Protein AF-A0A8J7QAA8-F1 (afdb_monomer_lite)

Foldseek 3Di:
DPPPDDPLAVPEDDDDLPDALVRVLPDAGKYFCVSNCVRQVFDPVVVVVVQVVCVVVVHHCCQQQVWDDDPPTIMRGSVRNSVVCVVPPRDQFDDDPPPDAQQNLLVDQTKHFLVRNVVRDVDDSVVLVVVLVVDPPSCQQQVWDQDPVVRTIMGRSVNNLVNCLVVVPDDHPDPSHPDPPDPPPDD

Radius of gyration: 21.79 Å; chains: 1; bounding box: 46×36×86 Å

Sequence (187 aa):
MKTIFHDDEQISGGVDPDWGIEELLAQPGLFYAKDVVPILQLNSLTLKREAKKLETQGRDPYTVMGLRKLWTFWMIRMATFAPYYRAHLQPPFSRLPPGCDARRLWQMEQTYRLKDVCQVIAFKPYQLRNQAHYLANARETMGVYKDPVLGIFLVDMALFRAWVQRTGTVKLPAGLQPKATTPSVSA

Structure (mmCIF, N/CA/C/O backbone):
data_AF-A0A8J7QAA8-F1
#
_entry.id   AF-A0A8J7QAA8-F1
#
loop_
_atom_site.group_PDB
_atom_site.id
_atom_site.type_symbol
_atom_site.label_atom_id
_atom_site.label_alt_id
_atom_site.label_comp_id
_atom_site.label_asym_id
_atom_site.label_entity_id
_atom_site.label_seq_id
_atom_site.pdbx_PDB_ins_code
_atom_site.Cartn_x
_atom_site.Cartn_y
_atom_site.Cartn_z
_atom_site.occupancy
_atom_site.B_iso_or_equiv
_atom_site.auth_seq_id
_atom_site.auth_comp_id
_atom_site.auth_asym_id
_atom_site.auth_atom_id
_atom_site.pdbx_PDB_model_num
ATOM 1 N N . MET A 1 1 ? -17.229 6.171 33.507 1.00 37.78 1 MET A N 1
ATOM 2 C CA . MET A 1 1 ? -17.425 6.385 32.055 1.00 37.78 1 MET A CA 1
ATOM 3 C C . MET A 1 1 ? -18.166 5.176 31.506 1.00 37.78 1 MET A C 1
ATOM 5 O O . MET A 1 1 ? -17.618 4.087 31.578 1.00 37.78 1 MET A O 1
ATOM 9 N N . LYS A 1 2 ? -19.420 5.329 31.058 1.00 31.19 2 LYS A N 1
ATOM 10 C CA . LYS A 1 2 ? -20.138 4.255 30.354 1.00 31.19 2 LYS A CA 1
ATOM 11 C C . LYS A 1 2 ? -19.541 4.155 28.953 1.00 31.19 2 LYS A C 1
ATOM 13 O O . LYS A 1 2 ? -19.696 5.083 28.167 1.00 31.19 2 LYS A O 1
ATOM 18 N N . THR A 1 3 ? -18.830 3.073 28.667 1.00 43.44 3 THR A N 1
ATOM 19 C CA . THR A 1 3 ? -18.450 2.709 27.302 1.00 43.44 3 THR A CA 1
ATOM 20 C C . THR A 1 3 ? -19.753 2.452 26.554 1.00 43.44 3 THR A C 1
ATOM 22 O O . THR A 1 3 ? -20.452 1.486 26.852 1.00 43.44 3 THR A O 1
ATOM 25 N N . ILE A 1 4 ? -20.153 3.374 25.681 1.00 48.59 4 ILE A N 1
ATOM 26 C CA . ILE A 1 4 ? -21.295 3.160 24.795 1.00 48.59 4 ILE A CA 1
ATOM 27 C C . ILE A 1 4 ? -20.788 2.172 23.751 1.00 48.59 4 ILE A C 1
ATOM 29 O O . ILE A 1 4 ? -20.016 2.544 22.871 1.00 48.59 4 ILE A O 1
ATOM 33 N N . PHE A 1 5 ? -21.131 0.900 23.931 1.00 51.56 5 PHE A N 1
ATOM 34 C CA . PHE A 1 5 ? -20.954 -0.091 22.884 1.00 51.56 5 PHE A CA 1
ATOM 35 C C . PHE A 1 5 ? -21.982 0.252 21.801 1.00 51.56 5 PHE A C 1
ATOM 37 O O . PHE A 1 5 ? -23.177 0.286 22.089 1.00 51.56 5 PHE A O 1
ATOM 44 N N . HIS A 1 6 ? -21.529 0.587 20.596 1.00 59.62 6 HIS A N 1
ATOM 45 C CA . HIS A 1 6 ? -22.426 0.723 19.450 1.00 59.62 6 HIS A CA 1
ATOM 46 C C . HIS A 1 6 ? -22.886 -0.674 19.009 1.00 59.62 6 HIS A C 1
ATOM 48 O O . HIS A 1 6 ? -22.118 -1.626 19.134 1.00 59.62 6 HIS A O 1
ATOM 54 N N . ASP A 1 7 ? -24.110 -0.807 18.489 1.00 56.09 7 ASP A N 1
ATOM 55 C CA . ASP A 1 7 ? -24.704 -2.100 18.092 1.00 56.09 7 ASP A CA 1
ATOM 56 C C . ASP A 1 7 ? -23.798 -2.920 17.146 1.00 56.09 7 ASP A C 1
ATOM 58 O O . ASP A 1 7 ? -23.789 -4.150 17.170 1.00 56.09 7 ASP A O 1
ATOM 62 N N . ASP A 1 8 ? -22.939 -2.241 16.382 1.00 54.44 8 ASP A N 1
ATOM 63 C CA . ASP A 1 8 ? -21.956 -2.840 15.471 1.00 54.44 8 ASP A CA 1
ATOM 64 C C . ASP A 1 8 ? -20.854 -3.660 16.174 1.00 54.44 8 ASP A C 1
ATOM 66 O O . ASP A 1 8 ? -20.144 -4.435 15.532 1.00 54.44 8 ASP A O 1
ATOM 70 N N . GLU A 1 9 ? -20.671 -3.484 17.484 1.00 56.22 9 GLU A N 1
ATOM 71 C CA . GLU A 1 9 ? -19.635 -4.155 18.280 1.00 56.22 9 GLU A CA 1
ATOM 72 C C . GLU A 1 9 ? -19.973 -5.611 18.610 1.00 56.22 9 GLU A C 1
ATOM 74 O O . GLU A 1 9 ? -19.108 -6.346 19.086 1.00 56.22 9 GLU A O 1
ATOM 79 N N . GLN A 1 10 ? -21.204 -6.044 18.324 1.00 52.56 10 GLN A N 1
ATOM 80 C CA . GLN A 1 10 ? -21.623 -7.441 18.450 1.00 52.56 10 GLN A CA 1
ATOM 81 C C . GLN A 1 10 ? -21.189 -8.305 17.254 1.00 52.56 10 GLN A C 1
ATOM 83 O O . GLN A 1 10 ? -21.219 -9.531 17.345 1.00 52.56 10 GLN A O 1
ATOM 88 N N . ILE A 1 11 ? -20.718 -7.692 16.159 1.00 55.09 11 ILE A N 1
ATOM 89 C CA . ILE A 1 11 ? -20.211 -8.383 14.966 1.00 55.09 11 ILE A CA 1
ATOM 90 C C . ILE A 1 11 ? -18.679 -8.307 14.969 1.00 55.09 11 ILE A C 1
ATOM 92 O O . ILE A 1 11 ? -18.053 -7.540 14.236 1.00 55.09 11 ILE A O 1
ATOM 96 N N . SER A 1 12 ? -18.069 -9.093 15.855 1.00 57.97 12 SER A N 1
ATOM 97 C CA . SER A 1 12 ? -16.635 -9.393 15.840 1.00 57.97 12 SER A CA 1
ATOM 98 C C . SER A 1 12 ? -16.408 -10.581 14.901 1.00 57.97 12 SER A C 1
ATOM 100 O O . SER A 1 12 ? -16.477 -11.736 15.326 1.00 57.97 12 SER A O 1
ATOM 102 N N . GLY A 1 13 ? -16.177 -10.304 13.619 1.00 62.19 13 GLY A N 1
ATOM 103 C CA . GLY A 1 13 ? -15.837 -11.323 12.626 1.00 62.19 13 GLY A CA 1
ATOM 104 C C . GLY A 1 13 ? -14.353 -11.687 12.683 1.00 62.19 13 GLY A C 1
ATOM 105 O O . GLY A 1 13 ? -13.497 -10.812 12.830 1.00 62.19 13 GLY A O 1
ATOM 106 N N . GLY A 1 14 ? -14.026 -12.973 12.549 1.00 75.81 14 GLY A N 1
ATOM 107 C CA . GLY A 1 14 ? -12.663 -13.373 12.198 1.00 75.81 14 GLY A CA 1
ATOM 108 C C . GLY A 1 14 ? -12.309 -12.832 10.811 1.00 75.81 14 GLY A C 1
ATOM 109 O O . GLY A 1 14 ? -13.169 -12.780 9.934 1.00 75.81 14 GLY A O 1
ATOM 110 N N . VAL A 1 15 ? -11.062 -12.403 10.618 1.00 83.50 15 VAL A N 1
ATOM 111 C CA . VAL A 1 15 ? -10.554 -12.055 9.286 1.00 83.50 15 VAL A CA 1
ATOM 112 C C . VAL A 1 15 ? -10.037 -13.330 8.633 1.00 83.50 15 VAL A C 1
ATOM 114 O O . VAL A 1 15 ? -9.143 -13.970 9.188 1.00 83.50 15 VAL A O 1
ATOM 117 N N . ASP A 1 16 ? -10.573 -13.678 7.466 1.00 85.00 16 ASP A N 1
ATOM 118 C CA . ASP A 1 16 ? -9.983 -14.720 6.630 1.00 85.00 16 ASP A CA 1
ATOM 119 C C . ASP A 1 16 ? -8.707 -14.161 5.965 1.00 85.00 16 ASP A C 1
ATOM 121 O O . ASP A 1 16 ? -8.770 -13.124 5.291 1.00 85.00 16 ASP A O 1
ATOM 125 N N . PRO A 1 17 ? -7.528 -14.776 6.179 1.00 80.44 17 PRO A N 1
ATOM 126 C CA . PRO A 1 17 ? -6.280 -14.309 5.579 1.00 80.44 17 PRO A CA 1
ATOM 127 C C . PRO A 1 17 ? -6.261 -14.404 4.047 1.00 80.44 17 PRO A C 1
ATOM 129 O O . PRO A 1 17 ? -5.451 -13.709 3.425 1.00 80.44 17 PRO A O 1
ATOM 132 N N . ASP A 1 18 ? -7.129 -15.227 3.454 1.00 83.00 18 ASP A N 1
ATOM 133 C CA . ASP A 1 18 ? -7.214 -15.428 2.008 1.00 83.00 18 ASP A CA 1
ATOM 134 C C . ASP A 1 18 ? -8.118 -14.398 1.316 1.00 83.00 18 ASP A C 1
ATOM 136 O O . ASP A 1 18 ? -8.121 -14.308 0.083 1.00 83.00 18 ASP A O 1
ATOM 140 N N . TRP A 1 19 ? -8.830 -13.561 2.081 1.00 85.75 19 TRP A N 1
ATOM 141 C CA . TRP A 1 19 ? -9.664 -12.508 1.512 1.00 85.75 19 TRP A CA 1
ATOM 142 C C . TRP A 1 19 ? -8.873 -11.513 0.666 1.00 85.75 19 TRP A C 1
ATOM 144 O O . TRP A 1 19 ? -7.810 -10.994 1.033 1.00 85.75 19 TRP A O 1
ATOM 154 N N . GLY A 1 20 ? -9.476 -11.169 -0.473 1.00 84.81 20 GLY A N 1
ATOM 155 C CA . GLY A 1 20 ? -9.049 -10.032 -1.276 1.00 84.81 20 GLY A CA 1
ATOM 156 C C . GLY A 1 20 ? -9.302 -8.699 -0.561 1.00 84.81 20 GLY A C 1
ATOM 157 O O . GLY A 1 20 ? -10.107 -8.603 0.362 1.00 84.81 20 GLY A O 1
ATOM 158 N N . ILE A 1 21 ? -8.650 -7.626 -1.027 1.00 89.00 21 ILE A N 1
ATOM 159 C CA . ILE A 1 21 ? -8.848 -6.273 -0.472 1.00 89.00 21 ILE A CA 1
ATOM 160 C C . ILE A 1 21 ? -10.328 -5.875 -0.523 1.00 89.00 21 ILE A C 1
ATOM 162 O O . ILE A 1 21 ? -10.894 -5.514 0.501 1.00 89.00 21 ILE A O 1
ATOM 166 N N . GLU A 1 22 ? -10.970 -5.970 -1.689 1.00 89.62 22 GLU A N 1
ATOM 167 C CA . GLU A 1 22 ? -12.372 -5.550 -1.831 1.00 89.62 22 GLU A CA 1
ATOM 168 C C . GLU A 1 22 ? -13.344 -6.458 -1.076 1.00 89.62 22 GLU A C 1
ATOM 170 O O . GLU A 1 22 ? -14.346 -5.974 -0.559 1.00 89.62 22 GLU A O 1
ATOM 175 N N . GLU A 1 23 ? -13.024 -7.746 -0.958 1.00 90.19 23 GLU A N 1
ATOM 176 C CA . GLU A 1 23 ? -13.816 -8.695 -0.179 1.00 90.19 23 GLU A CA 1
ATOM 177 C C . GLU A 1 23 ? -13.782 -8.351 1.310 1.00 90.19 23 GLU A C 1
ATOM 179 O O . GLU A 1 23 ? -14.838 -8.258 1.933 1.00 90.19 23 GLU A O 1
ATOM 184 N N . LEU A 1 24 ? -12.595 -8.064 1.858 1.00 91.69 24 LEU A N 1
ATOM 185 C CA . LEU A 1 24 ? -12.433 -7.593 3.233 1.00 91.69 24 LEU A CA 1
ATOM 186 C C . LEU A 1 24 ? -13.161 -6.262 3.465 1.00 91.69 24 LEU A C 1
ATOM 188 O O . LEU A 1 24 ? -13.844 -6.095 4.472 1.00 91.69 24 LEU A O 1
ATOM 192 N N . LEU A 1 25 ? -13.024 -5.307 2.540 1.00 92.50 25 LEU A N 1
ATOM 193 C CA . LEU A 1 25 ? -13.658 -3.989 2.645 1.00 92.50 25 LEU A CA 1
ATOM 194 C C . LEU A 1 25 ? -15.189 -4.036 2.508 1.00 92.50 25 LEU A C 1
ATOM 196 O O . LEU A 1 25 ? -15.854 -3.071 2.885 1.00 92.50 25 LEU A O 1
ATOM 200 N N . ALA A 1 26 ? -15.745 -5.117 1.956 1.00 91.81 26 ALA A N 1
ATOM 201 C CA . ALA A 1 26 ? -17.183 -5.344 1.863 1.00 91.81 26 ALA A CA 1
ATOM 202 C C . ALA A 1 26 ? -17.776 -5.980 3.132 1.00 91.81 26 ALA A C 1
ATOM 204 O O . ALA A 1 26 ? -18.996 -5.958 3.301 1.00 91.81 26 ALA A O 1
ATOM 205 N N . GLN A 1 27 ? -16.946 -6.527 4.030 1.00 90.12 27 GLN A N 1
ATOM 206 C CA . GLN A 1 27 ? -17.438 -7.193 5.233 1.00 90.12 27 GLN A CA 1
ATOM 207 C C . GLN A 1 27 ? -18.044 -6.193 6.226 1.00 90.12 27 GLN A C 1
ATOM 209 O O . GLN A 1 27 ? -17.398 -5.197 6.566 1.00 90.12 27 GLN A O 1
ATOM 214 N N . PRO A 1 28 ? -19.253 -6.446 6.754 1.00 86.62 28 PRO A N 1
ATOM 215 C CA . PRO A 1 28 ? -19.789 -5.662 7.856 1.00 86.62 28 PRO A CA 1
ATOM 216 C C . PRO A 1 28 ? -19.091 -6.030 9.177 1.00 86.62 28 PRO A C 1
ATOM 218 O O . PRO A 1 28 ? -18.699 -7.176 9.386 1.00 86.62 28 PRO A O 1
ATOM 221 N N . GLY A 1 29 ? -18.980 -5.068 10.097 1.00 87.81 29 GLY A N 1
ATOM 222 C CA . GLY A 1 29 ? -18.570 -5.323 11.485 1.00 87.81 29 GLY A CA 1
ATOM 223 C C . GLY A 1 29 ? -17.286 -4.628 11.942 1.00 87.81 29 GLY A C 1
ATOM 224 O O . GLY A 1 29 ? -16.773 -3.701 11.298 1.00 87.81 29 GLY A O 1
ATOM 225 N N . LEU A 1 30 ? -16.808 -5.065 13.111 1.00 90.00 30 LEU A N 1
ATOM 226 C CA . LEU A 1 30 ? -15.579 -4.606 13.753 1.00 90.00 30 LEU A CA 1
ATOM 227 C C . LEU A 1 30 ? -14.487 -5.672 13.652 1.00 90.00 30 LEU A C 1
ATOM 229 O O . LEU A 1 30 ? -14.670 -6.814 14.064 1.00 90.00 30 LEU A O 1
ATOM 233 N N . PHE A 1 31 ? -13.306 -5.253 13.208 1.00 91.50 31 PHE A N 1
ATOM 234 C CA . PHE A 1 31 ? -12.151 -6.127 13.032 1.00 91.50 31 PHE A CA 1
ATOM 235 C C . PHE A 1 31 ? -10.932 -5.583 13.765 1.00 91.50 31 PHE A C 1
ATOM 237 O O . PHE A 1 31 ? -10.758 -4.370 13.914 1.00 91.50 31 PHE A O 1
ATOM 244 N N . TYR A 1 32 ? -10.039 -6.468 14.197 1.00 91.50 32 TYR A N 1
ATOM 245 C CA . TYR A 1 32 ? -8.764 -6.041 14.751 1.00 91.50 32 TYR A CA 1
ATOM 246 C C . TYR A 1 32 ? -7.878 -5.447 13.656 1.00 91.50 32 TYR A C 1
ATOM 248 O O . TYR A 1 32 ? -7.625 -6.060 12.619 1.00 91.50 32 TYR A O 1
ATOM 256 N N . ALA A 1 33 ? -7.301 -4.277 13.927 1.00 92.12 33 ALA A N 1
ATOM 257 C CA . ALA A 1 33 ? -6.393 -3.626 12.990 1.00 92.12 33 ALA A CA 1
ATOM 258 C C . ALA A 1 33 ? -5.182 -4.508 12.644 1.00 92.12 33 ALA A C 1
ATOM 260 O O . ALA A 1 33 ? -4.702 -4.457 11.518 1.00 92.12 33 ALA A O 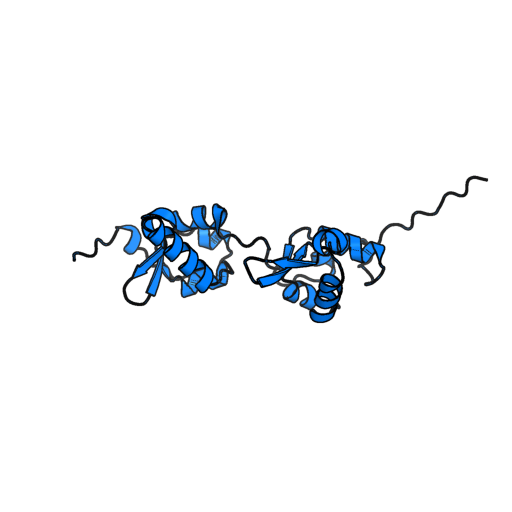1
ATOM 261 N N . LYS A 1 34 ? -4.700 -5.335 13.585 1.00 90.56 34 LYS A N 1
ATOM 262 C CA . LYS A 1 34 ? -3.580 -6.265 13.345 1.00 90.56 34 LYS A CA 1
ATOM 263 C C . LYS A 1 34 ? -3.865 -7.293 12.241 1.00 90.56 34 LYS A C 1
ATOM 265 O O . LYS A 1 34 ? -2.912 -7.721 11.602 1.00 90.56 34 LYS A O 1
ATOM 270 N N . ASP A 1 35 ? -5.132 -7.623 12.003 1.00 91.12 35 ASP A N 1
ATOM 271 C CA . ASP A 1 35 ? -5.543 -8.646 11.040 1.00 91.12 35 ASP A CA 1
ATOM 272 C C . ASP A 1 35 ? -5.929 -7.997 9.695 1.00 91.12 35 ASP A C 1
ATOM 274 O O . ASP A 1 35 ? -5.596 -8.5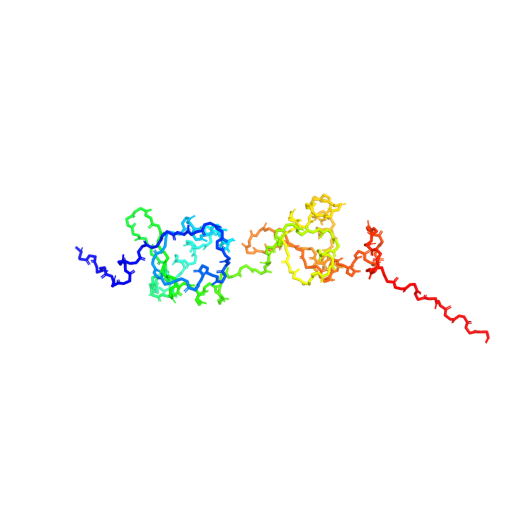01 8.627 1.00 91.12 35 ASP A O 1
ATOM 278 N N . VAL A 1 36 ? -6.517 -6.795 9.736 1.00 91.75 36 VAL A N 1
ATOM 279 C CA . VAL A 1 36 ? -6.887 -6.003 8.545 1.00 91.75 36 VAL A CA 1
ATOM 280 C C . VAL A 1 36 ? -5.674 -5.371 7.851 1.00 91.75 36 VAL A C 1
ATOM 282 O O . VAL A 1 36 ? -5.551 -5.398 6.625 1.00 91.75 36 VAL A O 1
ATOM 285 N N . VAL A 1 37 ? -4.766 -4.767 8.624 1.00 90.81 37 VAL A N 1
ATOM 286 C CA . VAL A 1 37 ? -3.637 -3.979 8.097 1.00 90.81 37 VAL A CA 1
ATOM 287 C C . VAL A 1 37 ? -2.744 -4.775 7.132 1.00 90.81 37 VAL A C 1
ATOM 289 O O . VAL A 1 37 ? -2.412 -4.225 6.075 1.00 90.81 37 VAL A O 1
ATOM 292 N N . PRO A 1 38 ? -2.365 -6.038 7.420 1.00 87.12 38 PRO A N 1
ATOM 293 C CA . PRO A 1 38 ? -1.566 -6.843 6.501 1.00 87.12 38 PRO A CA 1
ATOM 294 C C . PRO A 1 38 ? -2.242 -7.068 5.145 1.00 87.12 38 PRO A C 1
ATOM 296 O O . PRO A 1 38 ? -1.579 -6.924 4.114 1.00 87.12 38 PRO A O 1
ATOM 299 N N . ILE A 1 39 ? -3.546 -7.369 5.121 1.00 88.62 39 ILE A N 1
ATOM 300 C CA . ILE A 1 39 ? -4.307 -7.614 3.883 1.00 88.62 39 ILE A CA 1
ATOM 301 C C . ILE A 1 39 ? -4.354 -6.340 3.037 1.00 88.62 39 ILE A C 1
ATOM 303 O O . ILE A 1 39 ? -3.973 -6.356 1.865 1.00 88.62 39 ILE A O 1
ATOM 307 N N . LEU A 1 40 ? -4.682 -5.209 3.667 1.00 88.06 40 LEU A N 1
ATOM 308 C CA . LEU A 1 40 ? -4.756 -3.898 3.013 1.00 88.06 40 LEU A CA 1
ATOM 309 C C . LEU A 1 40 ? -3.395 -3.273 2.686 1.00 88.06 40 LEU A C 1
ATOM 311 O O . LEU A 1 40 ? -3.342 -2.188 2.104 1.00 88.06 40 LEU A O 1
ATOM 315 N N . GLN A 1 41 ? -2.299 -3.946 3.055 1.00 80.50 41 GLN A N 1
ATOM 316 C CA . GLN A 1 41 ? -0.918 -3.488 2.869 1.00 80.50 41 GLN A CA 1
ATOM 317 C C . GLN A 1 41 ? -0.638 -2.126 3.498 1.00 80.50 41 GLN A C 1
ATOM 319 O O . GLN A 1 41 ? 0.207 -1.361 3.028 1.00 80.50 41 GLN A O 1
ATOM 324 N N . LEU A 1 42 ? -1.347 -1.830 4.579 1.00 84.44 42 LEU A N 1
ATOM 325 C CA . LEU A 1 42 ? -1.135 -0.615 5.330 1.00 84.44 42 LEU A CA 1
ATOM 326 C C . LEU A 1 42 ? 0.064 -0.776 6.257 1.00 84.44 42 LEU A C 1
ATOM 328 O O . LEU A 1 42 ? 0.479 -1.872 6.633 1.00 84.44 42 LEU A O 1
ATOM 332 N N . ASN A 1 43 ? 0.608 0.359 6.668 1.00 82.81 43 ASN A N 1
ATOM 333 C CA . ASN A 1 43 ? 1.516 0.406 7.795 1.00 82.81 43 ASN A CA 1
ATOM 334 C C . ASN A 1 43 ? 0.714 0.804 9.039 1.00 82.81 43 ASN A C 1
ATOM 336 O O . ASN A 1 43 ? 0.115 1.880 9.073 1.00 82.81 43 ASN A O 1
ATOM 340 N N . SER A 1 44 ? 0.738 -0.033 10.081 1.00 85.88 44 SER A N 1
ATOM 341 C CA . SER A 1 44 ? 0.076 0.247 11.364 1.00 85.88 44 SER A CA 1
ATOM 342 C C . SER A 1 44 ? 0.481 1.598 11.961 1.00 85.88 44 SER A C 1
ATOM 344 O O . SER A 1 44 ? -0.319 2.237 12.639 1.00 85.88 44 SER A O 1
ATOM 346 N N . LEU A 1 45 ? 1.718 2.048 11.730 1.00 85.06 45 LEU A N 1
ATOM 347 C CA . LEU A 1 45 ? 2.190 3.356 12.177 1.00 85.06 45 LEU A CA 1
ATOM 348 C C . LEU A 1 45 ? 1.524 4.493 11.396 1.00 85.06 45 LEU A C 1
ATOM 350 O O . LEU A 1 45 ? 1.119 5.478 12.006 1.00 85.06 45 LEU A O 1
ATOM 354 N N . THR A 1 46 ? 1.385 4.354 10.076 1.00 83.25 46 THR A N 1
ATOM 355 C CA . THR A 1 46 ? 0.685 5.332 9.227 1.00 83.25 46 THR A CA 1
ATOM 356 C C . THR A 1 46 ? -0.778 5.441 9.636 1.00 83.25 46 THR A C 1
ATOM 358 O O . THR A 1 46 ? -1.260 6.543 9.868 1.00 83.25 46 THR A O 1
ATOM 361 N N . LEU A 1 47 ? -1.444 4.302 9.848 1.00 90.00 47 LEU A N 1
ATOM 362 C CA . LEU A 1 47 ? -2.830 4.262 10.313 1.00 90.00 47 LEU A CA 1
ATOM 363 C C . LEU A 1 47 ? -3.015 5.023 11.640 1.00 90.00 47 LEU A C 1
ATOM 365 O O . LEU A 1 47 ? -3.913 5.849 11.773 1.00 90.00 47 LEU A O 1
ATOM 369 N N . LYS A 1 48 ? -2.119 4.797 12.611 1.00 90.44 48 LYS A N 1
ATOM 370 C CA . LYS A 1 48 ? -2.136 5.500 13.906 1.00 90.44 48 LYS A CA 1
ATOM 371 C C . LYS A 1 48 ? -1.813 6.992 13.782 1.00 90.44 48 LYS A C 1
ATOM 373 O O . LYS A 1 48 ? -2.338 7.789 14.554 1.00 90.44 48 LYS A O 1
ATOM 378 N N . ARG A 1 49 ? -0.938 7.380 12.848 1.00 90.44 49 ARG A N 1
ATOM 379 C CA . ARG A 1 49 ? -0.602 8.791 12.595 1.00 90.44 49 ARG A CA 1
ATOM 380 C C . ARG A 1 49 ? -1.796 9.557 12.039 1.00 90.44 49 ARG A C 1
ATOM 382 O O . ARG A 1 49 ? -2.051 10.656 12.518 1.00 90.44 49 ARG A O 1
ATOM 389 N N . GLU A 1 50 ? -2.538 8.974 11.101 1.00 90.88 50 GLU A N 1
ATOM 390 C CA . GLU A 1 50 ? -3.752 9.601 10.562 1.00 90.88 50 GLU A CA 1
ATOM 391 C C . GLU A 1 50 ? -4.838 9.749 11.632 1.00 90.88 50 GLU A C 1
ATOM 393 O O . GLU A 1 50 ? -5.427 10.819 11.762 1.00 90.88 50 GLU A O 1
ATOM 398 N N . ALA A 1 51 ? -5.021 8.742 12.490 1.00 92.62 51 ALA A N 1
ATOM 399 C CA . ALA A 1 51 ? -5.928 8.858 13.631 1.00 92.62 51 ALA A CA 1
ATOM 400 C C . ALA A 1 51 ? -5.530 10.004 14.572 1.00 92.62 51 ALA A C 1
ATOM 402 O O . ALA A 1 51 ? -6.343 10.870 14.879 1.00 92.62 51 ALA A O 1
ATOM 403 N N . LYS A 1 52 ? -4.249 10.077 14.954 1.00 92.81 52 LYS A N 1
ATOM 404 C CA . LYS A 1 52 ? -3.739 11.164 15.800 1.00 92.81 52 LYS A CA 1
ATOM 405 C C . LYS A 1 52 ? -3.909 12.538 15.144 1.00 92.81 52 LYS A C 1
ATOM 407 O O . LYS A 1 52 ? -4.193 13.518 15.825 1.00 92.81 52 LYS A O 1
ATOM 412 N N . LYS A 1 53 ? -3.743 12.628 13.823 1.00 93.44 53 LYS A N 1
ATOM 413 C CA . LYS A 1 53 ? -3.956 13.865 13.066 1.00 93.44 53 LYS A CA 1
ATOM 414 C C . LYS A 1 53 ? -5.416 14.319 13.144 1.00 93.44 53 LYS A C 1
ATOM 416 O O . LYS A 1 53 ? -5.659 15.499 13.383 1.00 93.44 53 LYS A O 1
ATOM 421 N N . LEU A 1 54 ? -6.373 13.401 13.015 1.00 94.31 54 LEU A N 1
ATOM 422 C CA . LEU A 1 54 ? -7.796 13.708 13.197 1.00 94.31 54 LEU A CA 1
ATOM 423 C C . LEU A 1 54 ? -8.091 14.205 14.619 1.00 94.31 54 LEU A C 1
ATOM 425 O O . LEU A 1 54 ? -8.736 15.243 14.768 1.00 94.31 54 LEU A O 1
ATOM 429 N N . GLU A 1 55 ? -7.534 13.554 15.644 1.00 93.12 55 GLU A N 1
ATOM 430 C CA . GLU A 1 55 ? -7.678 13.994 17.041 1.00 93.12 55 GLU A CA 1
ATOM 431 C C . GLU A 1 55 ? -7.149 15.420 17.240 1.00 93.12 55 GLU A C 1
ATOM 433 O O . GLU A 1 55 ? -7.825 16.256 17.836 1.00 93.12 55 GLU A O 1
ATOM 438 N N . THR A 1 56 ? -5.973 15.745 16.684 1.00 94.50 56 THR A N 1
ATOM 439 C CA . THR A 1 56 ? -5.416 17.110 16.763 1.00 94.50 56 THR A CA 1
ATOM 440 C C . THR A 1 56 ? -6.258 18.157 16.033 1.00 94.50 56 THR A C 1
ATOM 442 O O . THR A 1 56 ? -6.170 19.338 16.351 1.00 94.50 56 THR A O 1
ATOM 445 N N . GLN A 1 57 ? -7.090 17.736 15.078 1.00 94.75 57 GLN A N 1
ATOM 446 C CA . GLN A 1 57 ? -8.053 18.588 14.376 1.00 94.75 57 GLN A CA 1
ATOM 447 C C . GLN A 1 57 ? -9.407 18.672 15.103 1.00 94.75 57 GLN A C 1
ATOM 449 O O . GLN A 1 57 ? -10.350 19.246 14.562 1.00 94.75 57 GLN A O 1
ATOM 454 N N . GLY A 1 58 ? -9.536 18.080 16.296 1.00 93.62 58 GLY A N 1
ATOM 455 C CA . GLY A 1 58 ? -10.789 18.029 17.051 1.00 93.62 58 GLY A CA 1
ATOM 456 C C . GLY A 1 58 ? -11.830 17.073 16.462 1.00 93.62 58 GLY A C 1
ATOM 457 O O . GLY A 1 58 ? -13.008 17.169 16.798 1.00 93.62 58 GLY A O 1
ATOM 458 N N . ARG A 1 59 ? -11.424 16.163 15.567 1.00 94.62 59 ARG A N 1
ATOM 459 C CA . ARG A 1 59 ? -12.306 15.175 14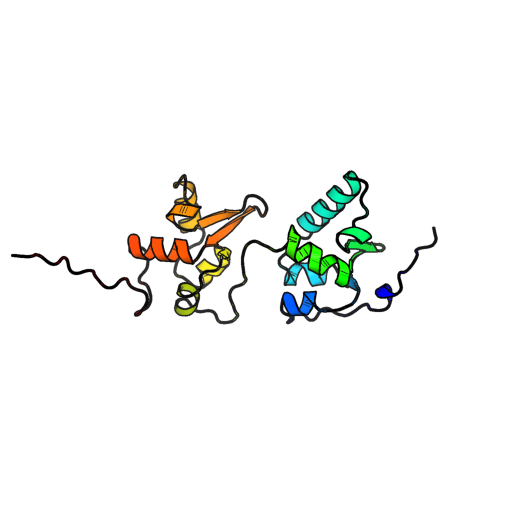.937 1.00 94.62 59 ARG A CA 1
ATOM 460 C C . ARG A 1 59 ? -12.094 13.808 15.573 1.00 94.62 59 ARG A C 1
ATOM 462 O O . ARG A 1 59 ? -10.960 13.365 15.723 1.00 94.62 59 ARG A O 1
ATOM 469 N N . ASP A 1 60 ? -13.184 13.117 15.885 1.00 92.44 60 ASP A N 1
ATOM 470 C CA . ASP A 1 60 ? -13.124 11.752 16.407 1.00 92.44 60 ASP A CA 1
ATOM 471 C C . ASP A 1 60 ? -12.719 10.750 15.299 1.00 92.44 60 ASP A C 1
ATOM 473 O O . ASP A 1 60 ? -13.447 10.609 14.305 1.00 92.44 60 ASP A O 1
ATOM 477 N N . PRO A 1 61 ? -11.586 10.028 15.439 1.00 94.19 61 PRO A N 1
ATOM 478 C CA . PRO A 1 61 ? -11.160 9.024 14.467 1.00 94.19 61 PRO A CA 1
ATOM 479 C C . PRO A 1 61 ? -12.184 7.906 14.273 1.00 94.19 61 PRO A C 1
ATOM 481 O O . PRO A 1 61 ? -12.312 7.381 13.166 1.00 94.19 61 PRO A O 1
ATOM 484 N N . TYR A 1 62 ? -12.951 7.551 15.304 1.00 92.56 62 TYR A N 1
ATOM 485 C CA . TYR A 1 62 ? -13.931 6.481 15.164 1.00 92.56 62 TYR A CA 1
ATOM 486 C C . TYR A 1 62 ? -15.056 6.884 14.211 1.00 92.56 62 TYR A C 1
ATOM 488 O O . TYR A 1 62 ? -15.391 6.140 13.291 1.00 92.56 62 TYR A O 1
ATOM 496 N N . THR A 1 63 ? -15.567 8.103 14.363 1.00 92.81 63 THR A N 1
ATOM 497 C CA . THR A 1 63 ? -16.610 8.661 13.497 1.00 92.81 63 THR A CA 1
ATOM 498 C C . THR A 1 63 ? -16.125 8.905 12.063 1.00 92.81 63 THR A C 1
ATOM 500 O O . THR A 1 63 ? -16.885 8.708 11.118 1.00 92.81 63 THR A O 1
ATOM 503 N N . VAL A 1 64 ? -14.872 9.336 11.873 1.00 94.25 64 VAL A N 1
ATOM 504 C CA . VAL A 1 64 ? -14.369 9.760 10.551 1.00 94.25 64 VAL A CA 1
ATOM 505 C C . VAL A 1 64 ? -13.722 8.630 9.758 1.00 94.25 64 VAL A C 1
ATOM 507 O O . VAL A 1 64 ? -13.986 8.492 8.567 1.00 94.25 64 VAL A O 1
ATOM 510 N N . MET A 1 65 ? -12.846 7.854 10.394 1.00 94.94 65 MET A N 1
ATOM 511 C CA . MET A 1 65 ? -12.088 6.787 9.738 1.00 94.94 65 MET A CA 1
ATOM 512 C C . MET A 1 65 ? -12.507 5.395 10.208 1.00 94.94 65 MET A C 1
ATOM 514 O O . MET A 1 65 ? -11.967 4.416 9.718 1.00 94.94 65 MET A O 1
ATOM 518 N N . GLY A 1 66 ? -13.429 5.262 11.165 1.00 93.88 66 GLY A N 1
ATOM 519 C CA . GLY A 1 66 ? -13.813 3.954 11.696 1.00 93.88 66 GLY A CA 1
ATOM 520 C C . GLY A 1 66 ? -12.752 3.318 12.590 1.00 93.88 66 GLY A C 1
ATOM 521 O O . GLY A 1 66 ? -12.828 2.122 12.842 1.00 93.88 66 GLY A O 1
ATOM 522 N N . LEU A 1 67 ? -11.748 4.062 13.063 1.00 94.69 67 LEU A N 1
ATOM 523 C CA . LEU A 1 67 ? -10.676 3.517 13.898 1.00 94.69 67 LEU A CA 1
ATOM 524 C C . LEU A 1 67 ? -10.839 3.962 15.344 1.00 94.69 67 LEU A C 1
ATOM 526 O O . LEU A 1 67 ? -10.971 5.149 15.620 1.00 94.69 67 LEU A O 1
ATOM 530 N N . ARG A 1 68 ? -10.725 3.024 16.282 1.00 91.19 68 ARG A N 1
ATOM 531 C CA . ARG A 1 68 ? -10.636 3.355 17.707 1.00 91.19 68 ARG A CA 1
ATOM 532 C C . ARG A 1 68 ? -9.736 2.402 18.465 1.00 91.19 68 ARG A C 1
ATOM 534 O O . ARG A 1 68 ? -9.470 1.283 18.024 1.00 91.19 68 ARG A O 1
ATOM 541 N N . LYS A 1 69 ? -9.323 2.829 19.652 1.00 89.56 69 LYS A N 1
ATOM 542 C CA . LYS A 1 69 ? -8.652 1.966 20.615 1.00 89.56 69 LYS A CA 1
ATOM 543 C C . LYS A 1 69 ? -9.680 1.398 21.592 1.00 89.56 69 LYS A C 1
ATOM 545 O O . LYS A 1 69 ? -10.307 2.147 22.333 1.00 89.56 69 LYS A O 1
ATOM 550 N N . LEU A 1 70 ? -9.833 0.078 21.596 1.00 84.62 70 LEU A N 1
ATOM 551 C CA . LEU A 1 70 ? -10.632 -0.658 22.567 1.00 84.62 70 LEU A CA 1
ATOM 552 C C . LEU A 1 70 ? -9.665 -1.405 23.491 1.00 84.62 70 LEU A C 1
ATOM 554 O O . LEU A 1 70 ? -9.015 -2.367 23.082 1.00 84.62 70 LEU A O 1
ATOM 558 N N . TRP A 1 71 ? -9.543 -0.929 24.733 1.00 82.44 71 TRP A N 1
ATOM 559 C CA . TRP A 1 71 ? -8.595 -1.443 25.728 1.00 82.44 71 TRP A CA 1
ATOM 560 C C . TRP A 1 71 ? -7.143 -1.339 25.229 1.00 82.44 71 TRP A C 1
ATOM 562 O O . TRP A 1 71 ? -6.587 -0.243 25.118 1.00 82.44 71 TRP A O 1
ATOM 572 N N . THR A 1 72 ? -6.517 -2.469 24.910 1.00 85.94 72 THR A N 1
ATOM 573 C CA . THR A 1 72 ? -5.152 -2.559 24.380 1.00 85.94 72 THR A CA 1
ATOM 574 C C . THR A 1 72 ? -5.116 -2.696 22.858 1.00 85.94 72 THR A C 1
ATOM 576 O O . THR A 1 72 ? -4.057 -2.506 22.257 1.00 85.94 72 THR A O 1
ATOM 579 N N . PHE A 1 73 ? -6.256 -2.964 22.219 1.00 87.44 73 PHE A N 1
ATOM 580 C CA . PHE A 1 73 ? -6.338 -3.282 20.800 1.00 87.44 73 PHE A CA 1
ATOM 581 C C . PHE A 1 73 ? -6.888 -2.120 19.978 1.00 87.44 73 PHE A C 1
ATOM 583 O O . PHE A 1 73 ? -7.693 -1.314 20.436 1.00 87.44 73 PHE A O 1
ATOM 590 N N . TRP A 1 74 ? -6.438 -2.041 18.731 1.00 91.62 74 TRP A N 1
ATOM 591 C CA . TRP A 1 74 ? -6.998 -1.129 17.743 1.00 91.62 74 TRP A CA 1
ATOM 592 C C . TRP A 1 74 ? -8.048 -1.872 16.932 1.00 91.62 74 TRP A C 1
ATOM 594 O O . TRP A 1 74 ? -7.763 -2.951 16.410 1.00 91.62 74 TRP A O 1
ATOM 604 N N . MET A 1 75 ? -9.233 -1.283 16.836 1.00 91.31 75 MET A N 1
ATOM 605 C CA . MET A 1 75 ? -10.386 -1.845 16.147 1.00 91.31 75 MET A CA 1
ATOM 606 C C . MET A 1 75 ? -10.763 -0.967 14.961 1.00 91.31 75 MET A C 1
ATOM 608 O O . MET A 1 75 ? -10.722 0.261 15.064 1.00 91.31 75 MET A O 1
ATOM 612 N N . ILE A 1 76 ? -11.149 -1.612 13.867 1.00 93.50 76 ILE A N 1
ATOM 613 C CA . ILE A 1 76 ? -11.584 -1.004 12.616 1.00 93.50 76 ILE A CA 1
ATOM 614 C C . ILE A 1 76 ? -13.049 -1.370 12.385 1.00 93.50 76 ILE A C 1
ATOM 616 O O . ILE A 1 76 ? -13.376 -2.543 12.229 1.00 93.50 76 ILE A O 1
ATOM 620 N N . ARG A 1 77 ? -13.920 -0.365 12.340 1.00 92.75 77 ARG A N 1
ATOM 621 C CA . ARG A 1 77 ? -15.311 -0.469 11.896 1.00 92.75 77 ARG A CA 1
ATOM 622 C C . ARG A 1 77 ? -15.339 -0.358 10.378 1.00 92.75 77 ARG A C 1
ATOM 624 O O . ARG A 1 77 ? -15.171 0.737 9.836 1.00 92.75 77 ARG A O 1
ATOM 631 N N . MET A 1 78 ? -15.555 -1.478 9.694 1.00 92.00 78 MET A N 1
ATOM 632 C CA . MET A 1 78 ? -15.351 -1.551 8.245 1.00 92.00 78 MET A CA 1
ATOM 633 C C . MET A 1 78 ? -16.302 -0.637 7.459 1.00 92.00 78 MET A C 1
ATOM 635 O O . MET A 1 78 ? -15.875 -0.001 6.501 1.00 92.00 78 MET A O 1
ATOM 639 N N . ALA A 1 79 ? -17.544 -0.460 7.926 1.00 91.25 79 ALA A N 1
ATOM 640 C CA . ALA A 1 79 ? -18.536 0.415 7.291 1.00 91.25 79 ALA A CA 1
ATOM 641 C C . ALA A 1 79 ? -18.052 1.870 7.117 1.00 91.25 79 ALA A C 1
ATOM 643 O O . ALA A 1 79 ? -18.318 2.501 6.097 1.00 91.25 79 ALA A O 1
ATOM 644 N N . THR A 1 80 ? -17.313 2.398 8.096 1.00 93.88 80 THR A N 1
ATOM 645 C CA . THR A 1 80 ? -16.734 3.751 8.041 1.00 93.88 80 THR A CA 1
ATOM 646 C C . THR A 1 80 ? -15.323 3.728 7.457 1.00 93.88 80 THR A C 1
ATOM 648 O O . THR A 1 80 ? -14.931 4.624 6.711 1.00 93.88 80 THR A O 1
ATOM 651 N N . PHE A 1 81 ? -14.552 2.690 7.771 1.00 94.88 81 PHE A N 1
ATOM 652 C CA . PHE A 1 81 ? -13.162 2.594 7.358 1.00 94.88 81 PHE A CA 1
ATOM 653 C C . PHE A 1 81 ? -12.994 2.327 5.863 1.00 94.88 81 PHE A C 1
ATOM 655 O O . PHE A 1 81 ? -12.102 2.903 5.255 1.00 94.88 81 PHE A O 1
ATOM 662 N N . ALA A 1 82 ? -13.838 1.504 5.241 1.00 93.69 82 ALA A N 1
ATOM 663 C CA . ALA A 1 82 ? -13.723 1.165 3.826 1.00 93.69 82 ALA A CA 1
ATOM 664 C C . ALA A 1 82 ? -13.790 2.378 2.878 1.00 93.69 82 ALA A C 1
ATOM 666 O O . ALA A 1 82 ? -12.884 2.521 2.049 1.00 93.69 82 ALA A O 1
ATOM 667 N N . PRO A 1 83 ? -14.784 3.286 2.971 1.00 94.06 83 PRO A N 1
ATOM 668 C CA . PRO A 1 83 ? -14.782 4.492 2.144 1.00 94.06 83 PRO A CA 1
ATOM 669 C C . PRO A 1 83 ? -13.594 5.408 2.468 1.00 94.06 83 PRO A C 1
ATOM 671 O O . PRO A 1 83 ? -12.965 5.932 1.549 1.00 94.06 83 PRO A O 1
ATOM 674 N N . TYR A 1 84 ? -13.225 5.546 3.747 1.00 94.00 84 TYR A N 1
ATOM 675 C CA . TYR A 1 84 ? -12.064 6.341 4.153 1.00 94.00 84 TYR A CA 1
ATOM 676 C C . TYR A 1 84 ? -10.754 5.781 3.576 1.00 94.00 84 TYR A C 1
ATOM 678 O O . TYR A 1 84 ? -9.915 6.530 3.080 1.00 94.00 84 TYR A O 1
ATOM 686 N N . TYR A 1 85 ? -10.585 4.457 3.596 1.00 92.94 85 TYR A N 1
ATOM 687 C CA . TYR A 1 85 ? -9.432 3.767 3.034 1.00 92.94 85 TYR A CA 1
ATOM 688 C C . TYR A 1 85 ? -9.300 4.058 1.545 1.00 92.94 85 TYR A C 1
ATOM 690 O O . TYR A 1 85 ? -8.251 4.536 1.123 1.00 92.94 85 TYR A O 1
ATOM 698 N N . ARG A 1 86 ? -10.368 3.845 0.768 1.00 89.25 86 ARG A N 1
ATOM 699 C CA . ARG A 1 86 ? -10.365 4.099 -0.681 1.00 89.25 86 ARG A CA 1
ATOM 700 C C . ARG A 1 86 ? -10.033 5.556 -1.009 1.00 89.25 86 ARG A C 1
ATOM 702 O O . ARG A 1 86 ? -9.308 5.819 -1.959 1.00 89.25 86 ARG A O 1
ATOM 709 N N . A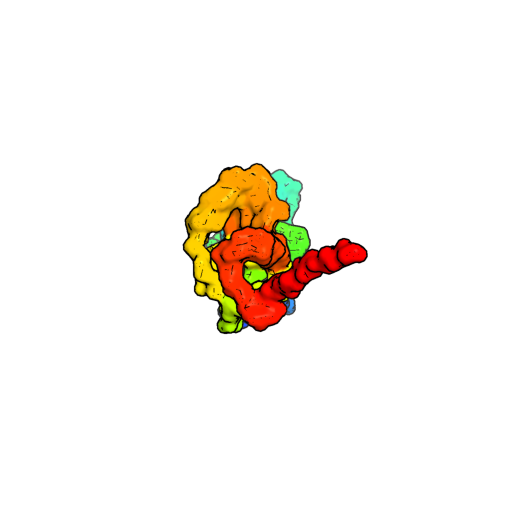LA A 1 87 ? -10.523 6.498 -0.204 1.00 88.69 87 ALA A N 1
ATOM 710 C CA . ALA A 1 87 ? -10.300 7.922 -0.434 1.00 88.69 87 ALA A CA 1
ATOM 711 C C . ALA A 1 87 ? -8.911 8.423 0.006 1.00 88.69 87 ALA A C 1
ATOM 713 O O . ALA A 1 87 ? -8.395 9.376 -0.579 1.00 88.69 87 ALA A O 1
ATOM 714 N N . HIS A 1 88 ? -8.319 7.838 1.054 1.00 88.19 88 HIS A N 1
ATOM 715 C CA . HIS A 1 88 ? -7.186 8.467 1.749 1.00 88.19 88 HIS A CA 1
ATOM 716 C C . HIS A 1 88 ? -6.001 7.550 2.049 1.00 88.19 88 HIS A C 1
ATOM 718 O O . HIS A 1 88 ? -4.889 8.048 2.216 1.00 88.19 88 HIS A O 1
ATOM 724 N N . LEU A 1 89 ? -6.214 6.239 2.167 1.00 87.31 89 LEU A N 1
ATOM 725 C CA . LEU A 1 89 ? -5.188 5.304 2.648 1.00 87.31 89 LEU A CA 1
ATOM 726 C C . LEU A 1 89 ? -4.792 4.244 1.621 1.00 87.31 89 LEU A C 1
ATOM 728 O O . LEU A 1 89 ? -3.792 3.555 1.836 1.00 87.31 89 LEU A O 1
ATOM 732 N N . GLN A 1 90 ? -5.561 4.081 0.544 1.00 83.69 90 GLN A N 1
ATOM 733 C CA . GLN A 1 90 ? -5.298 3.081 -0.477 1.00 83.69 90 GLN A CA 1
ATOM 734 C C . GLN A 1 90 ? -3.896 3.306 -1.058 1.00 83.69 90 GLN A C 1
ATOM 736 O O . GLN A 1 90 ? -3.607 4.394 -1.563 1.00 83.69 90 GLN A O 1
ATOM 741 N N . PRO A 1 91 ? -3.000 2.306 -0.971 1.00 82.69 91 PRO A N 1
ATOM 742 C CA . PRO A 1 91 ? -1.664 2.453 -1.509 1.00 82.69 91 PRO A CA 1
ATOM 743 C C . PRO A 1 91 ? -1.715 2.746 -3.014 1.00 82.69 91 PRO A C 1
ATOM 745 O O . PRO A 1 91 ? -2.534 2.157 -3.720 1.00 82.69 91 PRO A O 1
ATOM 748 N N . PRO A 1 92 ? -0.798 3.571 -3.545 1.00 82.44 92 PRO A N 1
ATOM 749 C CA . PRO A 1 92 ? -0.752 3.907 -4.969 1.00 82.44 92 PRO A CA 1
ATOM 750 C C . PRO A 1 92 ? -0.194 2.759 -5.835 1.00 82.44 92 PRO A C 1
ATOM 752 O O . PRO A 1 92 ? 0.331 2.994 -6.921 1.00 82.44 92 PRO A O 1
ATOM 755 N N . PHE A 1 93 ? -0.224 1.519 -5.338 1.00 87.50 93 PHE A N 1
ATOM 756 C CA . PHE A 1 93 ? 0.339 0.342 -5.991 1.00 87.50 93 PHE A CA 1
ATOM 757 C C . PHE A 1 93 ? -0.491 -0.913 -5.700 1.00 87.50 93 PHE A C 1
ATOM 759 O O . PHE A 1 93 ? -1.145 -1.035 -4.664 1.00 87.50 93 PHE A O 1
ATOM 766 N N . SER A 1 94 ? -0.419 -1.876 -6.611 1.00 87.19 94 SER A N 1
ATOM 767 C CA . SER A 1 94 ? -1.123 -3.155 -6.557 1.00 87.19 94 SER A CA 1
ATOM 768 C C . SER A 1 94 ? -0.210 -4.288 -6.068 1.00 87.19 94 SER A C 1
ATOM 770 O O . SER A 1 94 ? 1.019 -4.176 -6.058 1.00 87.19 94 SER A O 1
ATOM 772 N N . ARG A 1 95 ? -0.811 -5.409 -5.647 1.00 84.62 95 ARG A N 1
ATOM 773 C CA . ARG A 1 95 ? -0.095 -6.680 -5.438 1.00 84.62 95 ARG A CA 1
ATOM 774 C C . ARG A 1 95 ? 0.075 -7.392 -6.767 1.00 84.62 95 ARG A C 1
ATOM 776 O O . ARG A 1 95 ? -0.845 -7.393 -7.581 1.00 84.62 95 ARG A O 1
ATOM 783 N N . LEU A 1 96 ? 1.212 -8.058 -6.939 1.00 86.44 96 LEU A N 1
ATOM 784 C CA . LEU A 1 96 ? 1.328 -9.038 -8.008 1.00 86.44 96 LEU A CA 1
ATOM 785 C C . LEU A 1 96 ? 0.344 -10.188 -7.748 1.00 86.44 96 LEU A C 1
ATOM 787 O O . LEU A 1 96 ? 0.288 -10.678 -6.616 1.00 86.44 96 LEU A O 1
ATOM 791 N N . PRO A 1 97 ? -0.426 -10.620 -8.762 1.00 84.19 97 PRO A N 1
ATOM 792 C CA . PRO A 1 97 ? -1.279 -11.791 -8.640 1.00 84.19 97 PRO A CA 1
ATOM 793 C C . PRO A 1 97 ? -0.469 -13.034 -8.241 1.00 84.19 97 PRO A C 1
ATOM 795 O O . PRO A 1 97 ? 0.688 -13.164 -8.658 1.00 84.19 97 PRO A O 1
ATOM 798 N N . PRO A 1 98 ? -1.063 -13.981 -7.496 1.00 81.75 98 PRO A N 1
ATOM 799 C CA . PRO A 1 98 ? -0.439 -15.276 -7.247 1.00 81.75 98 PRO A CA 1
ATOM 800 C C . PRO A 1 98 ? -0.035 -15.951 -8.565 1.00 81.75 98 PRO A C 1
ATOM 802 O O . PRO A 1 98 ? -0.794 -15.934 -9.537 1.00 81.75 98 PRO A O 1
ATOM 805 N N . GLY A 1 99 ? 1.179 -16.508 -8.618 1.00 85.50 99 GLY A N 1
ATOM 806 C CA . GLY A 1 99 ? 1.706 -17.167 -9.819 1.00 85.50 99 GLY A CA 1
ATOM 807 C C . GLY A 1 99 ? 1.983 -16.233 -11.005 1.00 85.50 99 GLY A C 1
ATOM 808 O O . GLY A 1 99 ? 2.092 -16.707 -12.132 1.00 85.50 99 GLY A O 1
ATOM 809 N N . CYS A 1 100 ? 2.066 -14.913 -10.793 1.00 88.88 100 CYS A N 1
ATOM 810 C CA . CYS A 1 100 ? 2.437 -13.978 -11.853 1.00 88.88 100 CYS A CA 1
ATOM 811 C C . CYS A 1 100 ? 3.861 -14.263 -12.358 1.00 88.88 100 CYS A C 1
ATOM 813 O O . CYS A 1 100 ? 4.824 -14.191 -11.594 1.00 88.88 100 CYS A O 1
ATOM 815 N N . ASP A 1 101 ? 3.983 -14.571 -13.649 1.00 90.44 101 ASP A N 1
ATOM 816 C CA . ASP A 1 101 ? 5.261 -14.747 -14.331 1.00 90.44 101 ASP A CA 1
ATOM 817 C C . ASP A 1 101 ? 5.719 -13.453 -15.028 1.00 90.44 101 ASP A C 1
ATOM 819 O O . ASP A 1 101 ? 4.992 -12.457 -15.109 1.00 90.44 101 ASP A O 1
ATOM 823 N N . ALA A 1 102 ? 6.947 -13.458 -15.553 1.00 89.50 102 ALA A N 1
ATOM 824 C CA . ALA A 1 102 ? 7.513 -12.286 -16.217 1.00 89.50 102 ALA A CA 1
ATOM 825 C C . ALA A 1 102 ? 6.673 -11.834 -17.415 1.00 89.50 102 ALA A C 1
ATOM 827 O O . ALA A 1 102 ? 6.503 -10.635 -17.625 1.00 89.50 102 ALA A O 1
ATOM 828 N N . ARG A 1 103 ? 6.121 -12.770 -18.196 1.00 88.75 103 ARG A N 1
ATOM 829 C CA . ARG A 1 103 ? 5.331 -12.438 -19.385 1.00 88.75 103 ARG A CA 1
ATOM 830 C C . ARG A 1 103 ? 4.060 -11.694 -19.005 1.00 88.75 103 ARG A C 1
ATOM 832 O O . ARG A 1 103 ? 3.771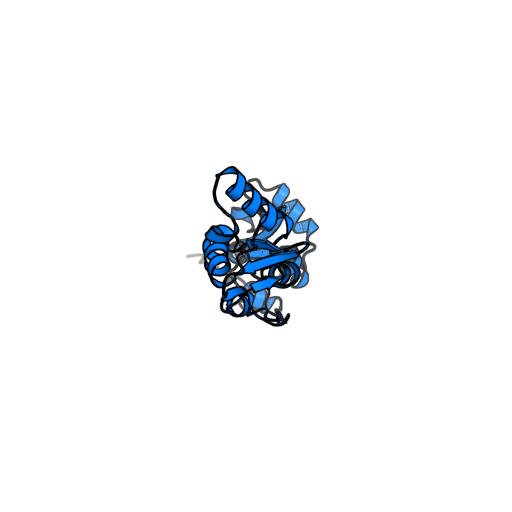 -10.665 -19.612 1.00 88.75 103 ARG A O 1
ATOM 839 N N . ARG A 1 104 ? 3.337 -12.196 -18.006 1.00 90.56 104 ARG A N 1
ATOM 840 C CA . ARG A 1 104 ? 2.125 -11.575 -17.481 1.00 90.56 104 ARG A CA 1
ATOM 841 C C . ARG A 1 104 ? 2.444 -10.219 -16.875 1.00 90.56 104 ARG A C 1
ATOM 843 O O . ARG A 1 104 ? 1.773 -9.254 -17.216 1.00 90.56 104 ARG A O 1
ATOM 850 N N . LEU A 1 105 ? 3.500 -10.119 -16.067 1.00 92.25 105 LEU A N 1
ATOM 851 C CA . LEU A 1 105 ? 3.929 -8.861 -15.459 1.00 92.25 105 LEU A CA 1
ATOM 852 C C . LEU A 1 105 ? 4.175 -7.764 -16.505 1.00 92.25 105 LEU A C 1
ATOM 854 O O . LEU A 1 105 ? 3.680 -6.652 -16.348 1.00 92.25 105 LEU A O 1
ATOM 858 N N . TRP A 1 106 ? 4.857 -8.073 -17.612 1.00 91.56 106 TRP A N 1
ATOM 859 C CA . TRP A 1 106 ? 5.099 -7.097 -18.683 1.00 91.56 106 TRP A CA 1
ATOM 860 C C . TRP A 1 106 ? 3.835 -6.645 -19.433 1.00 91.56 106 TRP A C 1
ATOM 862 O O . TRP A 1 106 ? 3.884 -5.654 -20.160 1.00 91.56 106 TRP A O 1
ATOM 872 N N . GLN A 1 107 ? 2.708 -7.339 -19.287 1.00 90.19 107 GLN A N 1
ATOM 873 C CA . GLN A 1 107 ? 1.422 -6.923 -19.858 1.00 90.19 107 GLN A CA 1
ATOM 874 C C . GLN A 1 107 ? 0.617 -6.034 -18.903 1.00 90.19 107 GLN A C 1
ATOM 876 O O . GLN A 1 107 ? -0.329 -5.385 -19.336 1.00 90.19 107 GLN A O 1
ATOM 881 N N . MET A 1 108 ? 0.989 -5.980 -17.622 1.00 91.31 108 MET A N 1
ATOM 882 C CA . MET A 1 108 ? 0.305 -5.166 -16.621 1.00 91.31 108 MET A CA 1
ATOM 883 C C . MET A 1 108 ? 0.742 -3.704 -16.730 1.00 91.31 108 MET A C 1
ATOM 885 O O . MET A 1 108 ? 1.890 -3.406 -17.052 1.00 91.31 108 MET A O 1
ATOM 889 N N . GLU A 1 109 ? -0.177 -2.791 -16.426 1.00 92.00 109 GLU A N 1
ATOM 890 C CA . GLU A 1 109 ? 0.067 -1.340 -16.493 1.00 92.00 109 GLU A CA 1
ATOM 891 C C . GLU A 1 109 ? -0.006 -0.669 -15.119 1.00 92.00 109 GLU A C 1
ATOM 893 O O . GLU A 1 109 ? 0.169 0.536 -14.999 1.00 92.00 109 GLU A O 1
ATOM 898 N N . GLN A 1 110 ? -0.256 -1.452 -14.066 1.00 92.75 110 GLN A N 1
ATOM 899 C CA . GLN A 1 110 ? -0.310 -0.929 -12.707 1.00 92.75 110 GLN A CA 1
ATOM 900 C C . GLN A 1 110 ? 1.088 -0.689 -12.124 1.00 92.75 110 GLN A C 1
ATOM 902 O O . GLN A 1 110 ? 2.106 -1.200 -12.602 1.00 92.75 110 GLN A O 1
ATOM 907 N N . THR A 1 111 ? 1.104 0.060 -11.028 1.00 94.38 111 THR A N 1
ATOM 908 C CA . THR A 1 111 ? 2.288 0.277 -10.202 1.00 94.38 111 THR A CA 1
ATOM 909 C C . THR A 1 111 ? 2.450 -0.856 -9.195 1.00 94.38 111 THR A C 1
ATOM 911 O O . THR A 1 111 ? 1.482 -1.260 -8.554 1.00 94.38 111 THR A O 1
ATOM 914 N N . TYR A 1 112 ? 3.677 -1.329 -8.989 1.00 94.38 112 TYR A N 1
ATOM 915 C CA . TYR A 1 112 ? 4.010 -2.388 -8.029 1.00 94.38 112 TYR A CA 1
ATOM 916 C C . TYR A 1 112 ? 5.195 -2.004 -7.158 1.00 94.38 112 TYR A C 1
ATOM 918 O O . TYR A 1 112 ? 5.952 -1.086 -7.468 1.00 94.38 112 TYR A O 1
ATOM 926 N N . ARG A 1 113 ? 5.424 -2.749 -6.075 1.00 92.81 113 ARG A N 1
ATOM 927 C CA . ARG A 1 113 ? 6.665 -2.605 -5.308 1.00 92.81 113 ARG A CA 1
ATOM 928 C C . ARG A 1 113 ? 7.834 -3.143 -6.120 1.00 92.81 113 ARG A C 1
ATOM 93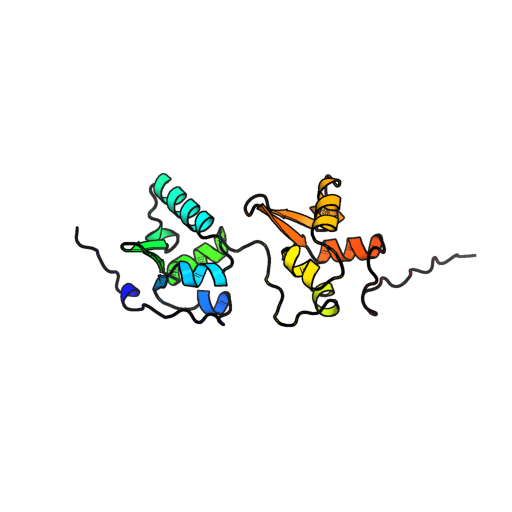0 O O . ARG A 1 113 ? 7.789 -4.268 -6.610 1.00 92.81 113 ARG A O 1
ATOM 937 N N . LEU A 1 114 ? 8.933 -2.394 -6.139 1.00 94.44 114 LEU A N 1
ATOM 938 C CA . LEU A 1 114 ? 10.160 -2.788 -6.834 1.00 94.44 114 LEU A CA 1
ATOM 939 C C . LEU A 1 114 ? 10.655 -4.175 -6.419 1.00 94.44 114 LEU A C 1
ATOM 941 O O . LEU A 1 114 ? 11.102 -4.945 -7.259 1.00 94.44 114 LEU A O 1
ATOM 945 N N . LYS A 1 115 ? 10.561 -4.507 -5.125 1.00 92.19 115 LYS A N 1
ATOM 946 C CA . LYS A 1 115 ? 10.988 -5.820 -4.627 1.00 92.19 115 LYS A CA 1
ATOM 947 C C . LYS A 1 115 ? 10.183 -6.962 -5.262 1.00 92.19 115 LYS A C 1
ATOM 949 O O . LYS A 1 115 ? 10.771 -7.989 -5.559 1.00 92.19 115 LYS A O 1
ATOM 954 N N . ASP A 1 116 ? 8.879 -6.761 -5.460 1.00 92.12 116 ASP A N 1
ATOM 955 C CA . ASP A 1 116 ? 7.965 -7.788 -5.965 1.00 92.12 116 ASP A CA 1
ATOM 956 C C . ASP A 1 116 ? 8.197 -7.951 -7.476 1.00 92.12 116 ASP A C 1
ATOM 958 O O . ASP A 1 116 ? 8.339 -9.063 -7.969 1.00 92.12 116 ASP A O 1
ATOM 962 N N . VAL A 1 117 ? 8.372 -6.839 -8.200 1.00 93.25 117 VAL A N 1
ATOM 963 C CA . VAL A 1 117 ? 8.757 -6.845 -9.622 1.00 93.25 117 VAL A CA 1
ATOM 964 C C . VAL A 1 117 ? 10.076 -7.594 -9.833 1.00 93.25 117 VAL A C 1
ATOM 966 O O . VAL A 1 117 ? 10.132 -8.528 -10.627 1.00 93.25 117 VAL A O 1
ATOM 969 N N . CYS A 1 118 ? 11.122 -7.251 -9.075 1.00 91.88 118 CYS A N 1
ATOM 970 C CA . CYS A 1 118 ? 12.439 -7.897 -9.139 1.00 91.88 118 CYS A CA 1
ATOM 971 C C . CYS A 1 118 ? 12.458 -9.380 -8.735 1.00 91.88 118 CYS A C 1
ATOM 973 O O . CYS A 1 118 ? 13.450 -10.051 -8.995 1.00 91.88 118 CYS A O 1
ATOM 975 N N . GLN A 1 119 ? 11.420 -9.900 -8.076 1.00 90.44 119 GLN A N 1
ATOM 976 C CA . GLN A 1 119 ? 11.308 -11.344 -7.839 1.00 90.44 119 GLN A CA 1
ATOM 977 C C . GLN A 1 119 ? 10.903 -12.097 -9.108 1.00 90.44 119 GLN A C 1
ATOM 979 O O . GLN A 1 119 ? 11.217 -13.275 -9.245 1.00 90.44 119 GLN A O 1
ATOM 984 N N . VAL A 1 120 ? 10.215 -11.418 -10.025 1.00 90.62 120 VAL A N 1
ATOM 985 C CA . VAL A 1 120 ? 9.670 -12.007 -11.249 1.00 90.62 120 VAL A CA 1
ATOM 986 C C . VAL A 1 120 ? 10.585 -11.762 -12.452 1.00 90.62 120 VAL A C 1
ATOM 988 O O . VAL A 1 120 ? 10.699 -12.616 -13.329 1.00 90.62 120 VAL A O 1
ATOM 991 N N . ILE A 1 121 ? 11.254 -10.609 -12.511 1.00 88.00 121 ILE A N 1
ATOM 992 C CA . ILE A 1 121 ? 12.173 -10.256 -13.603 1.00 88.00 121 ILE A CA 1
ATOM 993 C C . ILE A 1 121 ? 13.632 -10.306 -13.151 1.00 88.00 121 ILE A C 1
ATOM 995 O O . ILE A 1 121 ? 13.943 -10.072 -11.988 1.00 88.00 121 ILE A O 1
ATOM 999 N N . ALA A 1 122 ? 14.546 -10.540 -14.095 1.00 83.56 122 ALA A N 1
ATOM 1000 C CA . ALA A 1 122 ? 15.979 -10.700 -13.843 1.00 83.56 122 ALA A CA 1
ATOM 1001 C C . ALA A 1 122 ? 16.718 -9.374 -13.541 1.00 83.56 122 ALA A C 1
ATOM 1003 O O . ALA A 1 122 ? 17.714 -9.043 -14.179 1.00 83.56 122 ALA A O 1
ATOM 1004 N N . PHE A 1 123 ? 16.243 -8.616 -12.553 1.00 84.94 123 PHE A N 1
ATOM 1005 C CA . PHE A 1 123 ? 16.910 -7.434 -12.009 1.00 84.94 123 PHE A CA 1
ATOM 1006 C C . PHE A 1 123 ? 17.089 -7.570 -10.504 1.00 84.94 123 PHE A C 1
ATOM 1008 O O . PHE A 1 123 ? 16.170 -7.970 -9.792 1.00 84.94 123 PHE A O 1
ATOM 1015 N N . LYS A 1 124 ? 18.237 -7.131 -9.981 1.00 87.56 124 LYS A N 1
ATOM 1016 C CA . LYS A 1 124 ? 18.394 -6.961 -8.533 1.00 87.56 124 LYS A CA 1
ATOM 1017 C C . LYS A 1 124 ? 17.818 -5.602 -8.110 1.00 87.56 124 LYS A C 1
ATOM 1019 O O . LYS A 1 124 ? 18.141 -4.597 -8.746 1.00 87.56 124 LYS A O 1
ATOM 1024 N N . PRO A 1 125 ? 17.065 -5.509 -6.994 1.00 90.19 125 PRO A N 1
ATOM 1025 C CA . PRO A 1 125 ? 16.459 -4.247 -6.562 1.00 90.19 125 PRO A CA 1
ATOM 1026 C C . PRO A 1 125 ? 17.445 -3.079 -6.439 1.00 90.19 125 PRO A C 1
ATOM 1028 O O . PRO A 1 125 ? 17.097 -1.953 -6.777 1.00 90.19 125 PRO A O 1
ATOM 1031 N N . TYR A 1 126 ? 18.681 -3.314 -5.981 1.00 89.38 126 TYR A N 1
ATOM 1032 C CA . TYR A 1 126 ? 19.666 -2.237 -5.830 1.00 89.38 126 TYR A CA 1
ATOM 1033 C C . TYR A 1 126 ? 20.120 -1.642 -7.172 1.00 89.38 126 TYR A C 1
ATOM 1035 O O . TYR A 1 126 ? 20.437 -0.459 -7.219 1.00 89.38 126 TYR A O 1
ATOM 1043 N N . GLN A 1 127 ? 20.129 -2.422 -8.260 1.00 88.38 127 GLN A N 1
ATOM 1044 C CA . GLN A 1 127 ? 20.550 -1.937 -9.580 1.00 88.38 127 GLN A CA 1
ATOM 1045 C C . GLN A 1 127 ? 19.577 -0.869 -10.081 1.00 88.38 127 GLN A C 1
ATOM 1047 O O . GLN A 1 127 ? 19.993 0.227 -10.452 1.00 88.38 127 GLN A O 1
ATOM 1052 N N . LEU A 1 128 ? 18.277 -1.165 -9.992 1.00 90.25 128 LEU A N 1
ATOM 1053 C CA . LEU A 1 128 ? 17.216 -0.242 -10.389 1.00 90.25 128 LEU A CA 1
ATOM 1054 C C . LEU A 1 128 ? 17.114 0.959 -9.438 1.00 90.25 128 LEU A C 1
ATOM 1056 O O . LEU A 1 128 ? 16.901 2.077 -9.895 1.00 90.25 128 LEU A O 1
ATOM 1060 N N . ARG A 1 129 ? 17.337 0.767 -8.127 1.00 92.00 129 ARG A N 1
ATOM 1061 C CA . ARG A 1 129 ? 17.407 1.887 -7.166 1.00 92.00 129 ARG A CA 1
ATOM 1062 C C . ARG A 1 129 ? 18.545 2.848 -7.483 1.00 92.00 129 ARG A C 1
ATOM 1064 O O . ARG A 1 129 ? 18.325 4.053 -7.472 1.00 92.00 129 ARG A O 1
ATOM 1071 N N . ASN A 1 130 ? 19.739 2.324 -7.755 1.00 88.75 130 ASN A N 1
ATOM 1072 C CA . ASN A 1 130 ? 20.898 3.153 -8.064 1.00 88.75 130 ASN A CA 1
ATOM 1073 C C . ASN A 1 130 ? 20.672 3.924 -9.366 1.00 88.75 130 ASN A C 1
ATOM 1075 O O . ASN A 1 130 ? 20.895 5.127 -9.391 1.00 88.75 130 ASN A O 1
ATOM 1079 N N . GLN A 1 131 ? 20.152 3.278 -10.414 1.00 86.50 131 GLN A N 1
ATOM 1080 C CA . GLN A 1 131 ? 19.787 3.980 -11.650 1.00 86.50 131 GLN A CA 1
ATOM 1081 C C . GLN A 1 131 ? 18.764 5.091 -11.409 1.00 86.50 131 GLN A C 1
ATOM 1083 O O . GLN A 1 131 ? 18.980 6.211 -11.862 1.00 86.50 131 GLN A O 1
ATOM 1088 N N . ALA A 1 132 ? 17.703 4.818 -10.645 1.00 89.19 132 ALA A N 1
ATOM 1089 C CA . ALA A 1 132 ? 16.713 5.834 -10.304 1.00 89.19 132 ALA A CA 1
ATOM 1090 C C . ALA A 1 132 ? 17.320 6.999 -9.501 1.00 89.19 132 ALA A C 1
ATOM 1092 O O . ALA A 1 132 ? 16.925 8.140 -9.685 1.00 89.19 132 ALA A O 1
ATOM 1093 N N . HIS A 1 133 ? 18.311 6.742 -8.645 1.00 85.62 133 HIS A N 1
ATOM 1094 C CA . HIS A 1 133 ? 18.986 7.792 -7.881 1.00 85.62 133 HIS A CA 1
ATOM 1095 C C . HIS A 1 133 ? 19.794 8.757 -8.767 1.00 85.62 133 HIS A C 1
ATOM 1097 O O . HIS A 1 133 ? 19.879 9.943 -8.462 1.00 85.62 133 HIS A O 1
ATOM 1103 N N . TYR A 1 134 ? 20.393 8.272 -9.859 1.00 85.31 134 TYR A N 1
ATOM 1104 C CA . TYR A 1 134 ? 21.177 9.110 -10.776 1.00 85.31 134 TYR A CA 1
ATOM 1105 C C . TYR A 1 134 ? 20.327 9.832 -11.834 1.00 85.31 134 TYR A C 1
ATOM 1107 O O . TYR A 1 134 ? 20.851 10.659 -12.577 1.00 85.31 134 TYR A O 1
ATOM 1115 N N . LEU A 1 135 ? 19.025 9.544 -11.912 1.00 85.75 135 LEU A N 1
ATOM 1116 C CA . LEU A 1 135 ? 18.102 10.163 -12.859 1.00 85.75 135 LEU A CA 1
ATOM 1117 C C . LEU A 1 135 ? 17.203 11.173 -12.137 1.00 85.75 135 LEU A C 1
ATOM 1119 O O . LEU A 1 135 ? 16.342 10.789 -11.352 1.00 85.75 135 LEU A O 1
ATOM 1123 N N . ALA A 1 136 ? 17.345 12.464 -12.457 1.00 79.00 136 ALA A N 1
ATOM 1124 C CA . ALA A 1 136 ? 16.522 13.526 -11.861 1.00 79.00 136 ALA A CA 1
ATOM 1125 C C . ALA A 1 136 ? 15.008 13.302 -12.066 1.00 79.00 136 ALA A C 1
ATOM 1127 O O . ALA A 1 136 ? 14.219 13.576 -11.169 1.00 79.00 136 ALA A O 1
ATOM 1128 N N . ASN A 1 137 ? 14.630 12.720 -13.210 1.00 89.69 137 ASN A N 1
ATOM 1129 C CA . ASN A 1 137 ? 13.250 12.390 -13.587 1.00 89.69 137 ASN A CA 1
ATOM 1130 C C . ASN A 1 137 ? 13.072 10.868 -13.720 1.00 89.69 137 ASN A C 1
ATOM 1132 O O . ASN A 1 137 ? 12.604 10.360 -14.743 1.00 89.69 137 ASN A O 1
ATOM 1136 N N . ALA A 1 138 ? 13.561 10.105 -12.736 1.00 89.50 138 ALA A N 1
ATOM 1137 C CA . ALA A 1 138 ? 13.549 8.640 -12.774 1.00 89.50 138 ALA A CA 1
ATOM 1138 C C . ALA A 1 138 ? 12.143 8.057 -12.966 1.00 89.50 138 ALA A C 1
ATOM 1140 O O . ALA A 1 138 ? 11.972 7.085 -13.706 1.00 89.50 138 ALA A O 1
ATOM 1141 N N . ARG A 1 139 ? 11.129 8.676 -12.353 1.00 91.88 139 ARG A N 1
ATOM 1142 C CA . ARG A 1 139 ? 9.739 8.244 -12.494 1.00 91.88 139 ARG A CA 1
ATOM 1143 C C . ARG A 1 139 ? 9.293 8.326 -13.949 1.00 91.88 139 ARG A C 1
ATOM 1145 O O . ARG A 1 139 ? 8.847 7.331 -14.499 1.00 91.88 139 ARG A O 1
ATOM 1152 N N . GLU A 1 140 ? 9.466 9.478 -14.579 1.00 92.88 140 GLU A N 1
ATOM 1153 C CA . GLU A 1 140 ? 9.036 9.752 -15.951 1.00 92.88 140 GLU A CA 1
ATOM 1154 C C . GLU A 1 140 ? 9.889 8.984 -16.967 1.00 92.88 140 GLU A C 1
ATOM 1156 O O . GLU A 1 140 ? 9.414 8.589 -18.028 1.00 92.88 140 GLU A O 1
ATOM 1161 N N . THR A 1 141 ? 11.163 8.755 -16.641 1.00 89.81 141 THR A N 1
ATOM 1162 C CA . THR A 1 141 ? 12.132 8.163 -17.568 1.00 89.81 141 THR A CA 1
ATOM 1163 C C . THR A 1 141 ? 12.092 6.642 -17.573 1.00 89.81 141 THR A C 1
ATOM 1165 O O . THR A 1 141 ? 12.210 6.045 -18.645 1.00 89.81 141 THR A O 1
ATOM 1168 N N . MET A 1 142 ? 12.002 6.024 -16.391 1.00 93.38 142 MET A N 1
ATOM 1169 C CA . MET A 1 142 ? 12.101 4.573 -16.211 1.00 93.38 142 MET A CA 1
ATOM 1170 C C . MET A 1 142 ? 10.979 3.975 -15.361 1.00 93.38 142 MET A C 1
ATOM 1172 O O . MET A 1 142 ? 11.004 2.782 -15.099 1.00 93.38 142 MET A O 1
ATOM 1176 N N . GLY A 1 143 ? 10.012 4.757 -14.884 1.00 93.56 143 GLY A N 1
ATOM 1177 C CA . GLY A 1 143 ? 8.921 4.244 -14.053 1.00 93.56 143 GLY A CA 1
ATOM 1178 C C . GLY A 1 143 ? 9.332 3.836 -12.637 1.00 93.56 143 GLY A C 1
ATOM 1179 O O . GLY A 1 143 ? 8.483 3.378 -11.884 1.00 93.56 143 GLY A O 1
ATOM 1180 N N . VAL A 1 144 ? 10.596 4.000 -12.231 1.00 95.00 144 VAL A N 1
ATOM 1181 C CA . VAL A 1 144 ? 11.091 3.594 -10.904 1.00 95.00 144 VAL A CA 1
ATOM 1182 C C . VAL A 1 144 ? 11.276 4.818 -10.022 1.00 95.00 144 VAL A C 1
ATOM 1184 O O . VAL A 1 144 ? 12.000 5.743 -10.379 1.00 95.00 144 VAL A O 1
ATOM 1187 N N . TYR A 1 145 ? 10.649 4.821 -8.847 1.00 94.44 145 TYR A N 1
ATOM 1188 C CA . TYR A 1 145 ? 10.711 5.955 -7.923 1.00 94.44 145 TYR A CA 1
ATOM 1189 C C . TYR A 1 145 ? 10.519 5.527 -6.469 1.00 94.44 145 TYR A C 1
ATOM 1191 O O . TYR A 1 145 ? 9.955 4.472 -6.183 1.00 94.44 145 TYR A O 1
ATOM 1199 N N . LYS A 1 146 ? 11.003 6.346 -5.531 1.00 91.56 146 LYS A N 1
ATOM 1200 C CA . LYS A 1 146 ? 10.735 6.171 -4.101 1.00 91.56 146 LYS A CA 1
ATOM 1201 C C . LYS A 1 146 ? 9.477 6.951 -3.743 1.00 91.56 146 LYS A C 1
ATOM 1203 O O . LYS A 1 146 ? 9.441 8.165 -3.922 1.00 91.56 146 LYS A O 1
ATOM 1208 N N . ASP A 1 147 ? 8.465 6.262 -3.235 1.00 87.62 147 ASP A N 1
ATOM 1209 C CA . ASP A 1 147 ? 7.260 6.912 -2.740 1.00 87.62 147 ASP A CA 1
ATOM 1210 C C . ASP A 1 147 ? 7.604 7.763 -1.500 1.00 87.62 147 ASP A C 1
ATOM 1212 O O . ASP A 1 147 ? 8.192 7.232 -0.546 1.00 87.62 147 ASP A O 1
ATOM 1216 N N . PRO A 1 148 ? 7.295 9.073 -1.494 1.00 76.88 148 PRO A N 1
ATOM 1217 C CA . PRO A 1 148 ? 7.709 9.974 -0.420 1.00 76.88 148 PRO A CA 1
ATOM 1218 C C . PRO A 1 148 ? 6.959 9.717 0.892 1.00 76.88 148 PRO A C 1
ATOM 1220 O O . PRO A 1 148 ? 7.487 10.016 1.962 1.00 76.88 148 PRO A O 1
ATOM 1223 N N . VAL A 1 149 ? 5.753 9.145 0.826 1.00 74.31 149 VAL A N 1
ATOM 1224 C CA . VAL A 1 149 ? 4.904 8.889 1.996 1.00 74.31 149 VAL A CA 1
ATOM 1225 C C . VAL A 1 149 ? 5.269 7.554 2.637 1.00 74.31 149 VAL A C 1
ATOM 1227 O O . VAL A 1 149 ? 5.431 7.449 3.852 1.00 74.31 149 VAL A O 1
ATOM 1230 N N . LEU A 1 150 ? 5.417 6.521 1.814 1.00 75.69 150 LEU A N 1
ATOM 1231 C CA . LEU A 1 150 ? 5.642 5.149 2.250 1.00 75.69 150 LEU A CA 1
ATOM 1232 C C . LEU A 1 150 ? 7.129 4.811 2.397 1.00 75.69 150 LEU A C 1
ATOM 1234 O O . LEU A 1 150 ? 7.474 3.824 3.045 1.00 75.69 150 LEU A O 1
ATOM 1238 N N . GLY A 1 151 ? 8.021 5.601 1.792 1.00 82.38 151 GLY A N 1
ATOM 1239 C CA . GLY A 1 151 ? 9.469 5.397 1.843 1.00 82.38 151 GLY A CA 1
ATOM 1240 C C . GLY A 1 151 ? 9.959 4.151 1.097 1.00 82.38 151 GLY A C 1
ATOM 1241 O O . GLY A 1 151 ? 11.126 3.777 1.235 1.00 82.38 151 GLY A O 1
ATOM 1242 N N . ILE A 1 152 ? 9.095 3.509 0.308 1.00 87.81 152 ILE A N 1
ATOM 1243 C CA . ILE A 1 152 ? 9.388 2.301 -0.472 1.00 87.81 152 ILE A CA 1
ATOM 1244 C C . ILE A 1 152 ? 9.594 2.637 -1.948 1.00 87.81 152 ILE A C 1
ATOM 1246 O O . ILE A 1 152 ? 9.078 3.632 -2.442 1.00 87.81 152 ILE A O 1
ATOM 1250 N N . PHE A 1 153 ? 10.328 1.787 -2.665 1.00 92.88 153 PHE A N 1
ATOM 1251 C CA . PHE A 1 153 ? 10.467 1.919 -4.114 1.00 92.88 153 PHE A CA 1
ATOM 1252 C C . PHE A 1 153 ? 9.318 1.234 -4.848 1.00 92.88 153 PHE A C 1
ATOM 1254 O O . PHE A 1 153 ? 9.004 0.069 -4.572 1.00 92.88 153 PHE A O 1
ATOM 1261 N N . LEU A 1 154 ? 8.753 1.956 -5.805 1.00 94.81 154 LEU A N 1
ATOM 1262 C CA . LEU A 1 154 ? 7.680 1.537 -6.688 1.00 94.81 154 LEU A CA 1
ATOM 1263 C C . LEU A 1 154 ? 8.163 1.492 -8.141 1.00 94.81 154 LEU A C 1
ATOM 1265 O O . LEU A 1 154 ? 9.179 2.100 -8.487 1.00 94.81 154 LEU A O 1
ATOM 1269 N N . VAL A 1 155 ? 7.436 0.738 -8.957 1.00 95.88 155 VAL A N 1
ATOM 1270 C CA . VAL A 1 155 ? 7.655 0.567 -10.393 1.00 95.88 155 VAL A CA 1
ATOM 1271 C C . VAL A 1 155 ? 6.319 0.722 -11.099 1.00 95.88 155 VAL A C 1
ATOM 1273 O O . VAL A 1 155 ? 5.437 -0.114 -10.920 1.00 95.88 155 VAL A O 1
ATOM 1276 N N . ASP A 1 156 ? 6.186 1.776 -11.889 1.00 95.56 156 ASP A N 1
ATOM 1277 C CA . ASP A 1 156 ? 5.135 1.940 -12.887 1.00 95.56 156 ASP A CA 1
ATOM 1278 C C . ASP A 1 156 ? 5.472 1.049 -14.090 1.00 95.56 156 ASP A C 1
ATOM 1280 O O . ASP A 1 156 ? 6.455 1.293 -14.798 1.00 95.56 156 ASP A O 1
ATOM 1284 N N . MET A 1 157 ? 4.704 -0.025 -14.294 1.00 94.75 157 MET A N 1
ATOM 1285 C CA . MET A 1 157 ? 5.039 -1.025 -15.312 1.00 94.75 157 MET A CA 1
ATOM 1286 C C . MET A 1 157 ? 4.896 -0.507 -16.740 1.00 94.75 157 MET A C 1
ATOM 1288 O O . MET A 1 157 ? 5.628 -0.981 -17.612 1.00 94.75 157 MET A O 1
ATOM 1292 N N . ALA A 1 158 ? 4.024 0.471 -16.995 1.00 92.75 158 ALA A N 1
ATOM 1293 C CA . ALA A 1 158 ? 3.866 1.043 -18.327 1.00 92.75 158 ALA A CA 1
ATOM 1294 C C . ALA A 1 158 ? 5.122 1.833 -18.725 1.00 92.75 158 ALA A C 1
ATOM 1296 O O . ALA A 1 158 ? 5.716 1.579 -19.780 1.00 92.75 158 ALA A O 1
ATOM 1297 N N . LEU A 1 159 ? 5.580 2.725 -17.841 1.00 94.06 159 LEU A N 1
ATOM 1298 C CA . LEU A 1 159 ? 6.792 3.520 -18.056 1.00 94.06 159 LEU A CA 1
ATOM 1299 C C . LEU A 1 159 ? 8.054 2.652 -18.042 1.00 94.06 159 LEU A C 1
ATOM 1301 O O . LEU A 1 159 ? 8.938 2.806 -18.890 1.00 94.06 159 LEU A O 1
ATOM 1305 N N . PHE A 1 160 ? 8.127 1.695 -17.118 1.00 94.50 160 PHE A N 1
ATOM 1306 C CA . PHE A 1 160 ? 9.273 0.801 -17.005 1.00 94.50 160 PHE A CA 1
ATOM 1307 C C . PHE A 1 160 ? 9.423 -0.102 -18.233 1.00 94.50 160 PHE A C 1
ATOM 1309 O O . PHE A 1 160 ? 10.528 -0.246 -18.758 1.00 94.50 160 PHE A O 1
ATOM 1316 N N . ARG A 1 161 ? 8.319 -0.644 -18.767 1.00 92.25 161 ARG A N 1
ATOM 1317 C CA . ARG A 1 161 ? 8.312 -1.408 -20.025 1.00 92.25 161 ARG A CA 1
ATOM 1318 C C . ARG A 1 161 ? 8.846 -0.582 -21.191 1.00 92.25 161 ARG A C 1
ATOM 1320 O O . ARG A 1 161 ? 9.732 -1.056 -21.901 1.00 92.25 161 ARG A O 1
ATOM 1327 N N . ALA A 1 162 ? 8.358 0.646 -21.364 1.00 90.56 162 ALA A N 1
ATOM 1328 C CA . ALA A 1 162 ? 8.820 1.538 -22.428 1.00 90.56 162 ALA A CA 1
ATOM 1329 C C . ALA A 1 162 ? 10.325 1.844 -22.307 1.00 90.56 162 ALA A C 1
ATOM 1331 O O . ALA A 1 162 ? 11.061 1.852 -23.297 1.00 90.56 162 ALA A O 1
ATOM 1332 N N . TRP A 1 163 ? 10.817 2.040 -21.082 1.00 91.44 163 TRP A N 1
ATOM 1333 C CA . TRP A 1 163 ? 12.239 2.250 -20.827 1.00 91.44 163 TRP A CA 1
ATOM 1334 C C . TRP A 1 163 ? 13.099 1.020 -21.142 1.00 91.44 163 TRP A C 1
ATOM 1336 O O . TRP A 1 163 ? 14.136 1.160 -21.797 1.00 91.44 163 TRP A O 1
ATOM 1346 N N . VAL A 1 164 ? 12.668 -0.182 -20.747 1.00 89.69 164 VAL A N 1
ATOM 1347 C CA . VAL A 1 164 ? 13.374 -1.432 -21.078 1.00 89.69 164 VAL A CA 1
ATOM 1348 C C . VAL A 1 164 ? 13.405 -1.662 -22.589 1.00 89.69 164 VAL A C 1
ATOM 1350 O O . VAL A 1 164 ? 14.460 -1.996 -23.125 1.00 89.69 164 VAL A O 1
ATOM 1353 N N . GLN A 1 165 ? 12.291 -1.421 -23.291 1.00 87.75 165 GLN A N 1
ATOM 1354 C CA . GLN A 1 165 ? 12.224 -1.513 -24.757 1.00 87.75 165 GLN A CA 1
ATOM 1355 C C . GLN A 1 165 ? 13.226 -0.575 -25.436 1.00 87.75 165 GLN A C 1
ATOM 1357 O O . GLN A 1 165 ? 13.913 -0.981 -26.368 1.00 87.75 165 GLN A O 1
ATOM 1362 N N . ARG A 1 166 ? 13.335 0.664 -24.947 1.00 87.69 166 ARG A N 1
ATOM 1363 C CA . ARG A 1 166 ? 14.240 1.680 -25.498 1.00 87.69 166 ARG A CA 1
ATOM 1364 C C . ARG A 1 166 ? 15.716 1.390 -25.226 1.00 87.69 166 ARG A C 1
ATOM 1366 O O . ARG A 1 166 ? 16.555 1.689 -26.066 1.00 87.69 166 ARG A O 1
ATOM 1373 N N . THR A 1 167 ? 16.045 0.864 -24.048 1.00 83.88 167 THR A N 1
ATOM 1374 C CA . THR A 1 167 ? 17.443 0.657 -23.624 1.00 83.88 167 THR A CA 1
ATOM 1375 C C . THR A 1 167 ? 17.980 -0.737 -23.939 1.00 83.88 167 THR A C 1
ATOM 1377 O O . THR A 1 167 ? 19.184 -0.954 -23.845 1.00 83.88 167 THR A O 1
ATOM 1380 N N . GLY A 1 168 ? 17.111 -1.694 -24.279 1.00 74.31 168 GLY A N 1
ATOM 1381 C CA . GLY A 1 168 ? 17.500 -3.083 -24.531 1.00 74.31 168 GLY A CA 1
ATOM 1382 C C . GLY A 1 168 ? 18.058 -3.803 -23.298 1.00 74.31 168 GLY A C 1
ATOM 1383 O O . GLY A 1 168 ? 18.690 -4.848 -23.435 1.00 74.31 168 GLY A O 1
ATOM 1384 N N . THR A 1 169 ? 17.841 -3.264 -22.092 1.00 67.69 169 THR A N 1
ATOM 1385 C CA . THR A 1 169 ? 18.437 -3.774 -20.843 1.00 67.69 169 THR A CA 1
ATOM 1386 C C . THR A 1 169 ? 17.966 -5.180 -20.473 1.00 67.69 169 THR A C 1
ATOM 1388 O O . THR A 1 169 ? 18.678 -5.881 -19.758 1.00 67.69 169 THR A O 1
ATOM 1391 N N . VAL A 1 170 ? 16.802 -5.622 -20.965 1.00 66.50 170 VAL A N 1
ATOM 1392 C CA . VAL A 1 170 ? 16.292 -6.992 -20.798 1.00 66.50 170 VAL A CA 1
ATOM 1393 C C . VAL A 1 170 ? 15.632 -7.467 -22.087 1.00 66.50 170 VAL A C 1
ATOM 1395 O O . VAL A 1 170 ? 14.869 -6.735 -22.717 1.00 66.50 170 VAL A O 1
ATOM 1398 N N . LYS A 1 171 ? 15.878 -8.733 -22.453 1.00 63.31 171 LYS A N 1
ATOM 1399 C CA . LYS A 1 171 ? 15.124 -9.407 -23.516 1.00 63.31 171 LYS A CA 1
ATOM 1400 C C . LYS A 1 171 ? 13.676 -9.592 -23.069 1.00 63.31 171 LYS A C 1
ATOM 1402 O O . LYS A 1 171 ? 13.384 -10.427 -22.216 1.00 63.31 171 LYS A O 1
ATOM 1407 N N . LEU A 1 172 ? 12.772 -8.819 -23.660 1.00 61.22 172 LEU A N 1
ATOM 1408 C CA . LEU A 1 172 ? 11.339 -8.995 -23.453 1.00 61.22 172 LEU A CA 1
ATOM 1409 C C . LEU A 1 172 ? 10.855 -10.306 -24.097 1.00 61.22 172 LEU A C 1
ATOM 1411 O O . LEU A 1 172 ? 11.436 -10.730 -25.106 1.00 61.22 172 LEU A O 1
ATOM 1415 N N . PRO A 1 173 ? 9.789 -10.928 -23.555 1.00 63.97 173 PRO A N 1
ATOM 1416 C CA . PRO A 1 173 ? 9.169 -12.110 -24.144 1.00 63.97 173 PRO A CA 1
ATOM 1417 C C . PRO A 1 173 ? 8.803 -11.892 -25.617 1.00 63.97 173 PRO A C 1
ATOM 1419 O O . PRO A 1 173 ? 8.408 -10.789 -26.013 1.00 63.97 173 PRO A O 1
ATOM 1422 N N . ALA A 1 174 ? 8.889 -12.957 -26.418 1.00 55.94 174 ALA A N 1
ATOM 1423 C CA . ALA A 1 174 ? 8.447 -12.948 -27.809 1.00 55.94 174 ALA A CA 1
ATOM 1424 C C . ALA A 1 174 ? 6.965 -12.518 -27.875 1.00 55.94 174 ALA A C 1
ATOM 1426 O O . ALA A 1 174 ? 6.094 -13.188 -27.323 1.00 55.94 174 ALA A O 1
ATOM 1427 N N . GLY A 1 175 ? 6.700 -11.354 -28.476 1.00 58.47 175 GLY A N 1
ATOM 1428 C CA . GLY A 1 175 ? 5.377 -10.710 -28.519 1.00 58.47 175 GLY A CA 1
ATOM 1429 C C . GLY A 1 175 ? 5.289 -9.335 -27.842 1.00 58.47 175 GLY A C 1
ATOM 1430 O O . GLY A 1 175 ? 4.317 -8.627 -28.066 1.00 58.47 175 GLY A O 1
ATOM 1431 N N . LEU A 1 176 ? 6.297 -8.933 -27.057 1.00 57.81 176 LEU A N 1
ATOM 1432 C CA . LEU A 1 176 ? 6.383 -7.601 -26.427 1.00 57.81 176 LEU A CA 1
ATOM 1433 C C . LEU A 1 176 ? 7.601 -6.787 -26.890 1.00 57.81 176 LEU A C 1
ATOM 1435 O O . LEU A 1 176 ? 7.839 -5.683 -26.398 1.00 57.81 176 LEU A O 1
ATOM 1439 N N . GLN A 1 177 ? 8.386 -7.330 -27.821 1.00 59.38 177 GLN A N 1
ATOM 1440 C CA . GLN A 1 177 ? 9.469 -6.588 -28.456 1.00 59.38 177 GLN A CA 1
ATOM 1441 C C . GLN A 1 177 ? 8.889 -5.606 -29.482 1.00 59.38 177 GLN A C 1
ATOM 1443 O O . GLN A 1 177 ? 7.966 -5.980 -30.212 1.00 59.38 177 GLN A O 1
ATOM 1448 N N . PRO A 1 178 ? 9.400 -4.364 -29.553 1.00 52.22 178 PRO A N 1
ATOM 1449 C CA . PRO A 1 178 ? 9.003 -3.443 -30.606 1.00 52.22 178 PRO A CA 1
ATOM 1450 C C . PRO A 1 178 ? 9.292 -4.095 -31.963 1.00 52.22 178 PRO A C 1
ATOM 1452 O O . PRO A 1 178 ? 10.383 -4.628 -32.178 1.00 52.22 178 PRO A O 1
ATOM 1455 N N . LYS A 1 179 ? 8.311 -4.080 -32.879 1.00 50.03 179 LYS A N 1
ATOM 1456 C CA . LYS A 1 179 ? 8.574 -4.427 -34.281 1.00 50.03 179 LYS A CA 1
ATOM 1457 C C . LYS A 1 179 ? 9.685 -3.497 -34.748 1.00 50.03 179 LYS A C 1
ATOM 1459 O O . LYS A 1 179 ? 9.521 -2.284 -34.650 1.00 50.03 179 LYS A O 1
ATOM 1464 N N . ALA A 1 180 ? 10.799 -4.060 -35.210 1.00 49.09 180 ALA A N 1
ATOM 1465 C CA . ALA A 1 180 ? 11.860 -3.278 -35.819 1.00 49.09 180 ALA A CA 1
ATOM 1466 C C . ALA A 1 180 ? 11.237 -2.447 -36.946 1.00 49.09 180 ALA A C 1
ATOM 1468 O O . ALA A 1 180 ? 10.796 -2.999 -37.954 1.00 49.09 180 ALA A O 1
ATOM 1469 N N . THR A 1 181 ? 11.128 -1.136 -36.746 1.00 45.34 181 THR A N 1
ATOM 1470 C CA . THR A 1 181 ? 10.777 -0.200 -37.806 1.00 45.34 181 THR A CA 1
ATOM 1471 C C . THR A 1 181 ? 11.946 -0.217 -38.769 1.00 45.34 181 THR A C 1
ATOM 1473 O O . THR A 1 181 ? 12.990 0.382 -38.521 1.00 45.34 181 THR A O 1
ATOM 1476 N N . THR A 1 182 ? 11.807 -0.991 -39.840 1.00 41.78 182 THR A N 1
ATOM 1477 C CA . THR A 1 182 ? 12.732 -0.953 -40.964 1.00 41.78 182 THR A CA 1
ATOM 1478 C C . THR A 1 182 ? 12.695 0.477 -41.505 1.00 41.78 182 THR A C 1
ATOM 1480 O O . THR A 1 182 ? 11.607 0.941 -41.856 1.00 41.78 182 THR A O 1
ATOM 1483 N N . PRO A 1 183 ? 13.814 1.220 -41.538 1.00 41.78 183 PRO A N 1
ATOM 1484 C CA . PRO A 1 183 ? 13.813 2.513 -42.199 1.00 41.78 183 PRO A CA 1
ATOM 1485 C C . PRO A 1 183 ? 13.543 2.260 -43.684 1.00 41.78 183 PRO A C 1
ATOM 1487 O O . PRO A 1 183 ? 14.302 1.542 -44.337 1.00 41.78 183 PRO A O 1
ATOM 1490 N N . SER A 1 184 ? 12.441 2.803 -44.213 1.00 40.59 184 SER A N 1
ATOM 1491 C CA . SER A 1 184 ? 12.224 2.826 -45.656 1.00 40.59 184 SER A CA 1
ATOM 1492 C C . SER A 1 184 ? 13.241 3.795 -46.245 1.00 40.59 184 SER A C 1
ATOM 1494 O O . SER A 1 184 ? 13.078 5.013 -46.179 1.00 40.59 184 SER A O 1
ATOM 1496 N N . VAL A 1 185 ? 14.328 3.251 -46.776 1.00 45.25 185 VAL A N 1
ATOM 1497 C CA . VAL A 1 185 ? 15.188 3.993 -47.689 1.00 45.25 185 VAL A CA 1
ATOM 1498 C C . VAL A 1 185 ? 14.401 4.098 -48.989 1.00 45.25 185 VAL A C 1
ATOM 1500 O O . VAL A 1 185 ? 14.332 3.140 -49.756 1.00 45.25 185 VAL A O 1
ATOM 1503 N N . SER A 1 186 ? 13.722 5.226 -49.182 1.00 47.56 186 SER A N 1
ATOM 1504 C CA . SER A 1 186 ? 13.216 5.606 -50.497 1.00 47.56 186 SER A CA 1
ATOM 1505 C C . SER A 1 186 ? 14.426 5.944 -51.364 1.00 47.56 186 SER A C 1
ATOM 1507 O O . SER A 1 186 ? 15.209 6.824 -51.001 1.00 47.56 186 SER A O 1
ATOM 1509 N N . ALA A 1 187 ? 14.597 5.169 -52.433 1.00 52.62 187 ALA A N 1
ATOM 1510 C CA . ALA A 1 187 ? 15.547 5.425 -53.510 1.00 52.62 187 ALA A CA 1
ATOM 1511 C C . ALA A 1 187 ? 15.103 6.617 -54.367 1.00 52.62 187 ALA A C 1
ATOM 1513 O O . ALA A 1 187 ? 13.873 6.847 -54.452 1.00 52.62 187 ALA A O 1
#

Organism: NCBI:txid442870

Secondary structure (DSSP, 8-state):
------GGGG-BPPPPTT--HHHHHH--SEEEHHHHHHHTT--HHHHHHHHHHHHHTT--HHHHHSEEEETTEEEEEHHHHHHHIIIII--SSPPPPTT--HHHHTT--SEEEHHHHHHHSS--HHHHHHHHHH-TTHHHHHSEEE-TTT--EEEEHHHHHHHHHHHT-S---TTSSPP--------

pLDDT: mean 83.1, std 14.84, range [31.19, 95.88]